Protein AF-A0AAD7EVW9-F1 (afdb_monomer_lite)

Structure (mmCIF, N/CA/C/O backbone):
data_AF-A0AAD7EVW9-F1
#
_entry.id   AF-A0AAD7EVW9-F1
#
loop_
_atom_site.group_PDB
_atom_site.id
_atom_site.type_symbol
_atom_site.label_atom_id
_atom_site.label_alt_id
_atom_site.label_comp_id
_atom_site.label_asym_id
_atom_site.label_entity_id
_atom_site.label_seq_id
_atom_site.pdbx_PDB_ins_code
_atom_site.Cartn_x
_atom_site.Cartn_y
_atom_site.Cartn_z
_atom_site.occupancy
_atom_site.B_iso_or_equiv
_atom_site.auth_seq_id
_atom_site.auth_comp_id
_atom_site.auth_asym_id
_atom_site.auth_atom_id
_atom_site.pdbx_PDB_model_num
ATOM 1 N N . LYS A 1 1 ? -5.733 34.700 -10.056 1.00 61.62 1 LYS A N 1
ATOM 2 C CA . LYS A 1 1 ? -4.565 35.338 -10.719 1.00 61.62 1 LYS A CA 1
ATOM 3 C C . LYS A 1 1 ? -3.308 34.478 -10.597 1.00 61.62 1 LYS A C 1
ATOM 5 O O . LYS A 1 1 ? -2.813 34.072 -11.632 1.00 61.62 1 LYS A O 1
ATOM 10 N N . LEU A 1 2 ? -2.861 34.113 -9.387 1.00 79.06 2 LEU A N 1
ATOM 11 C CA . LEU A 1 2 ? -1.695 33.230 -9.205 1.00 79.06 2 LEU A CA 1
ATOM 12 C C . LEU A 1 2 ? -1.869 31.853 -9.877 1.00 79.06 2 LEU A C 1
ATOM 14 O O . LEU A 1 2 ? -1.007 31.457 -10.644 1.00 79.06 2 LEU A O 1
ATOM 18 N N . HIS A 1 3 ? -3.022 31.198 -9.687 1.00 76.94 3 HIS A N 1
ATOM 19 C CA . HIS A 1 3 ? -3.319 29.894 -10.304 1.00 76.94 3 HIS A CA 1
ATOM 20 C C . HIS A 1 3 ? -3.269 29.916 -11.844 1.00 76.94 3 HIS A C 1
ATOM 22 O O . HIS A 1 3 ? -2.719 29.018 -12.466 1.00 76.94 3 HIS A O 1
ATOM 28 N N . ALA A 1 4 ? -3.811 30.966 -12.469 1.00 79.12 4 ALA A N 1
ATOM 29 C CA . ALA A 1 4 ? -3.776 31.117 -13.925 1.00 79.12 4 ALA A CA 1
ATOM 30 C C . ALA A 1 4 ? -2.343 31.349 -14.435 1.00 79.12 4 ALA A C 1
ATOM 32 O O . ALA A 1 4 ? -1.951 30.804 -15.459 1.00 79.12 4 ALA A O 1
ATOM 33 N N . HIS A 1 5 ? -1.538 32.116 -13.693 1.00 78.81 5 HIS A N 1
ATOM 34 C CA . HIS A 1 5 ? -0.129 32.325 -14.016 1.00 78.81 5 HIS A CA 1
ATOM 35 C C . HIS A 1 5 ? 0.687 31.029 -13.890 1.00 78.81 5 HIS A C 1
ATOM 37 O O . HIS A 1 5 ? 1.478 30.714 -14.777 1.00 78.81 5 HIS A O 1
ATOM 43 N N . THR A 1 6 ? 0.476 30.252 -12.821 1.00 79.94 6 THR A N 1
ATOM 44 C CA . THR A 1 6 ? 1.144 28.955 -12.635 1.00 79.94 6 THR A CA 1
ATOM 45 C C . THR A 1 6 ? 0.733 27.952 -13.705 1.00 79.94 6 THR A C 1
ATOM 47 O O . THR A 1 6 ? 1.593 27.267 -14.246 1.00 79.94 6 THR A O 1
ATOM 50 N N . GLU A 1 7 ? -0.548 27.900 -14.071 1.00 81.31 7 GLU A N 1
ATOM 51 C CA . GLU A 1 7 ? -1.043 26.991 -15.108 1.00 81.31 7 GLU A CA 1
ATOM 52 C C . GLU A 1 7 ? -0.449 27.320 -16.486 1.00 81.31 7 GLU A C 1
ATOM 54 O O . GLU A 1 7 ? 0.048 26.429 -17.173 1.00 81.31 7 GLU A O 1
ATOM 59 N N . SER A 1 8 ? -0.410 28.600 -16.867 1.00 80.62 8 SER A N 1
ATOM 60 C CA . SER A 1 8 ? 0.226 29.027 -18.118 1.00 80.62 8 SER A CA 1
ATOM 61 C C . SER A 1 8 ? 1.730 28.745 -18.135 1.00 80.62 8 SER A C 1
ATOM 63 O O . SER A 1 8 ? 2.264 28.318 -19.156 1.00 80.62 8 SER A O 1
ATOM 65 N N . ALA A 1 9 ? 2.426 28.944 -17.011 1.00 80.94 9 ALA A N 1
ATOM 66 C CA . ALA A 1 9 ? 3.850 28.635 -16.904 1.00 80.94 9 ALA A CA 1
ATOM 67 C C . ALA A 1 9 ? 4.130 27.128 -17.050 1.00 80.94 9 ALA A C 1
ATOM 69 O O . ALA A 1 9 ? 5.077 26.749 -17.742 1.00 80.94 9 ALA A O 1
ATOM 70 N N . VAL A 1 10 ? 3.292 26.274 -16.452 1.00 83.25 10 VAL A N 1
ATOM 71 C CA . VAL A 1 10 ? 3.388 24.812 -16.587 1.00 83.25 10 VAL A CA 1
ATOM 72 C C . VAL A 1 10 ? 3.149 24.387 -18.035 1.00 83.25 10 VAL A C 1
ATOM 74 O O . VAL A 1 10 ? 4.008 23.715 -18.598 1.00 83.25 10 VAL A O 1
ATOM 77 N N . LYS A 1 11 ? 2.069 24.857 -18.677 1.00 84.00 11 LYS A N 1
ATOM 78 C CA . LYS A 1 11 ? 1.761 24.530 -20.084 1.00 84.00 11 LYS A CA 1
ATOM 79 C C . LYS A 1 11 ? 2.893 24.919 -21.038 1.00 84.00 11 LYS A C 1
ATOM 81 O O . LYS A 1 11 ? 3.229 24.158 -21.940 1.00 84.00 11 LYS A O 1
ATOM 86 N N . ARG A 1 12 ? 3.530 26.079 -20.829 1.00 82.19 12 ARG A N 1
ATOM 87 C CA . ARG A 1 12 ? 4.690 26.496 -21.640 1.00 82.19 12 ARG A CA 1
ATOM 88 C C . ARG A 1 12 ? 5.863 25.529 -21.499 1.00 82.19 12 ARG A C 1
ATOM 90 O O . ARG A 1 12 ? 6.426 25.110 -22.506 1.00 82.19 12 ARG A O 1
ATOM 97 N N . ARG A 1 13 ? 6.206 25.144 -20.267 1.00 86.00 13 ARG A N 1
ATOM 98 C CA . ARG A 1 13 ? 7.283 24.173 -20.019 1.00 86.00 13 ARG A CA 1
ATOM 99 C C . ARG A 1 13 ? 6.954 22.803 -20.600 1.00 86.00 13 ARG A C 1
ATOM 101 O O . ARG A 1 13 ? 7.837 22.174 -21.172 1.00 86.00 13 ARG A O 1
ATOM 108 N N . GLU A 1 14 ? 5.696 22.383 -20.508 1.00 86.75 14 GLU A N 1
ATOM 109 C CA . GLU A 1 14 ? 5.211 21.123 -21.070 1.00 86.75 14 GLU A CA 1
ATOM 110 C C . GLU A 1 14 ? 5.468 21.039 -22.581 1.00 86.75 14 GLU A C 1
ATOM 112 O O . GLU A 1 14 ? 6.074 20.086 -23.079 1.00 86.75 14 GLU A O 1
ATOM 117 N N . LEU A 1 15 ? 5.089 22.088 -23.313 1.00 84.56 15 LEU A N 1
ATOM 118 C CA . LEU A 1 15 ? 5.311 22.173 -24.755 1.00 84.56 15 LEU A CA 1
ATOM 119 C C . LEU A 1 15 ? 6.803 22.174 -25.104 1.00 84.56 15 LEU A C 1
ATOM 121 O O . LEU A 1 15 ? 7.217 21.457 -26.016 1.00 84.56 15 LEU A O 1
ATOM 125 N N . THR A 1 16 ? 7.619 22.941 -24.378 1.00 90.12 16 THR A N 1
ATOM 126 C CA . THR A 1 16 ? 9.069 23.007 -24.614 1.00 90.12 16 THR A CA 1
ATOM 127 C C . THR A 1 16 ? 9.743 21.656 -24.381 1.00 90.12 16 THR A C 1
ATOM 129 O O . THR A 1 16 ? 10.484 21.187 -25.241 1.00 90.12 16 THR A O 1
ATOM 132 N N . ILE A 1 17 ? 9.449 20.987 -23.265 1.00 89.12 17 ILE A N 1
ATOM 133 C CA . ILE A 1 17 ? 10.022 19.673 -22.937 1.00 89.12 17 ILE A CA 1
ATOM 134 C C . ILE A 1 17 ? 9.587 18.620 -23.964 1.00 89.12 17 ILE A C 1
ATOM 136 O O . ILE A 1 17 ? 10.413 17.831 -24.420 1.00 89.12 17 ILE A O 1
ATOM 140 N N . THR A 1 18 ? 8.325 18.647 -24.403 1.00 89.75 18 THR A N 1
ATOM 141 C CA . THR A 1 18 ? 7.825 17.737 -25.447 1.00 89.75 18 THR A CA 1
ATOM 142 C C . THR A 1 18 ? 8.571 17.930 -26.772 1.00 89.75 18 THR A C 1
ATOM 144 O O . THR A 1 18 ? 8.935 16.950 -27.426 1.00 89.75 18 THR A O 1
ATOM 147 N N . LYS A 1 19 ? 8.844 19.184 -27.162 1.00 90.56 19 LYS A N 1
ATOM 148 C CA . LYS A 1 19 ? 9.638 19.501 -28.360 1.00 90.56 19 LYS A CA 1
ATOM 149 C C . LYS A 1 19 ? 11.067 18.970 -28.241 1.00 90.56 19 LYS A C 1
ATOM 151 O O . LYS A 1 19 ? 11.524 18.279 -29.147 1.00 90.56 19 LYS A O 1
ATOM 156 N N . ILE A 1 20 ? 11.730 19.217 -27.111 1.00 90.75 20 ILE A N 1
ATOM 157 C CA . ILE A 1 20 ? 13.101 18.747 -26.860 1.00 90.75 20 ILE A CA 1
ATOM 158 C C . ILE A 1 20 ? 13.170 17.214 -26.904 1.00 90.75 20 ILE A C 1
ATOM 160 O O . ILE A 1 20 ? 14.050 16.656 -27.555 1.00 90.75 20 ILE A O 1
ATOM 164 N N . ALA A 1 21 ? 12.215 16.512 -26.285 1.00 89.94 21 ALA A N 1
ATOM 165 C CA . ALA A 1 21 ? 12.157 15.050 -26.328 1.00 89.94 21 ALA A CA 1
ATOM 166 C C . ALA A 1 21 ? 11.980 14.515 -27.765 1.00 89.94 21 ALA A C 1
ATOM 168 O O . ALA A 1 21 ? 12.604 13.525 -28.155 1.00 89.94 21 ALA A O 1
ATOM 169 N N . ALA A 1 22 ? 11.165 15.185 -28.586 1.00 90.69 22 ALA A N 1
ATOM 170 C CA . ALA A 1 22 ? 10.997 14.829 -29.994 1.00 90.69 22 ALA A CA 1
ATOM 171 C C . ALA A 1 22 ? 12.281 15.058 -30.814 1.00 90.69 22 ALA A C 1
ATOM 173 O O . ALA A 1 22 ? 12.630 14.228 -31.661 1.00 90.69 22 ALA A O 1
ATOM 174 N N . GLU A 1 23 ? 13.001 16.151 -30.557 1.00 93.44 23 GLU A N 1
ATOM 175 C CA . GLU A 1 23 ? 14.294 16.436 -31.185 1.00 93.44 23 GLU A CA 1
ATOM 176 C C . GLU A 1 23 ? 15.359 15.411 -30.796 1.00 93.44 23 GLU A C 1
ATOM 178 O O . GLU A 1 23 ? 16.031 14.868 -31.676 1.00 93.44 23 GLU A O 1
ATOM 183 N N . TYR A 1 24 ? 15.450 15.071 -29.511 1.00 90.81 24 TYR A N 1
ATOM 184 C CA . TYR A 1 24 ? 16.321 14.008 -29.018 1.00 90.81 24 TYR A CA 1
ATOM 185 C C . TYR A 1 24 ? 16.059 12.682 -29.749 1.00 90.81 24 TYR A C 1
ATOM 187 O O . TYR A 1 24 ? 16.965 12.104 -30.349 1.00 90.81 24 TYR A O 1
ATOM 195 N N . ASN A 1 25 ? 14.798 12.244 -29.821 1.00 91.19 25 ASN A N 1
ATOM 196 C CA . ASN A 1 25 ? 14.423 11.008 -30.517 1.00 91.19 25 ASN A CA 1
ATOM 197 C C . ASN A 1 25 ? 14.788 11.026 -32.008 1.00 91.19 25 ASN A C 1
ATOM 199 O O . ASN A 1 25 ? 15.189 10.006 -32.581 1.00 91.19 25 ASN A O 1
ATOM 203 N N . LYS A 1 26 ? 14.672 12.191 -32.654 1.00 94.06 26 LYS A N 1
ATOM 204 C CA . LYS A 1 26 ? 15.097 12.384 -34.043 1.00 94.06 26 LYS A CA 1
ATOM 205 C C . LYS A 1 26 ? 16.613 12.221 -34.186 1.00 94.06 26 LYS A C 1
ATOM 207 O O . LYS A 1 26 ? 17.045 11.569 -35.141 1.00 94.06 26 LYS A O 1
ATOM 212 N N . LEU A 1 27 ? 17.404 12.764 -33.258 1.00 92.31 27 LEU A N 1
ATOM 213 C CA . LEU A 1 27 ? 18.862 12.608 -33.229 1.00 92.31 27 LEU A CA 1
ATOM 214 C C . LEU A 1 27 ? 19.271 11.147 -32.998 1.00 92.31 27 LEU A C 1
ATOM 216 O O . LEU A 1 27 ? 20.102 10.640 -33.752 1.00 92.31 27 LEU A O 1
ATOM 220 N N . CYS A 1 28 ? 18.623 10.427 -32.074 1.00 89.69 28 CYS A N 1
ATOM 221 C CA . CYS A 1 28 ? 18.834 8.983 -31.894 1.00 89.69 28 CYS A CA 1
ATOM 222 C C . CYS A 1 28 ? 18.629 8.215 -33.210 1.00 89.69 28 CYS A C 1
ATOM 224 O O . CYS A 1 28 ? 19.456 7.390 -33.606 1.00 89.69 28 CYS A O 1
ATOM 226 N N . GLY A 1 29 ? 17.565 8.537 -33.954 1.00 91.25 29 GLY A N 1
ATOM 227 C CA . GLY A 1 29 ? 17.299 7.939 -35.264 1.00 91.25 29 GLY A CA 1
ATOM 228 C C . GLY A 1 29 ? 18.338 8.290 -36.338 1.00 91.25 29 GLY A C 1
ATOM 229 O O . GLY A 1 29 ? 18.616 7.470 -37.217 1.00 91.25 29 GLY A O 1
ATOM 230 N N . GLN A 1 30 ? 18.927 9.488 -36.296 1.00 92.50 30 GLN A N 1
ATOM 231 C CA . GLN A 1 30 ? 20.019 9.878 -37.196 1.00 92.50 30 GLN A CA 1
ATOM 232 C C . GLN A 1 30 ? 21.316 9.140 -36.858 1.00 92.50 30 GLN A C 1
ATOM 234 O O . GLN A 1 30 ? 21.965 8.611 -37.761 1.00 92.50 30 GLN A O 1
ATOM 239 N N . LEU A 1 31 ? 21.656 9.038 -35.573 1.00 88.19 31 LEU A N 1
ATOM 240 C CA . LEU A 1 31 ? 22.837 8.318 -35.109 1.00 88.19 31 LEU A CA 1
ATOM 241 C C . LEU A 1 31 ? 22.761 6.826 -35.462 1.00 88.19 31 LEU A C 1
ATOM 243 O O . LEU A 1 31 ? 23.722 6.271 -35.991 1.00 88.19 31 LEU A O 1
ATOM 247 N N . ALA A 1 32 ? 21.589 6.203 -35.301 1.00 89.06 32 ALA A N 1
ATOM 248 C CA . ALA A 1 32 ? 21.354 4.820 -35.721 1.00 89.06 32 ALA A CA 1
ATOM 249 C C . ALA A 1 32 ? 21.626 4.598 -37.219 1.00 89.06 32 ALA A C 1
ATOM 251 O O . ALA A 1 32 ? 22.193 3.576 -37.611 1.00 89.06 32 ALA A O 1
ATOM 252 N N . LYS A 1 33 ? 21.260 5.568 -38.071 1.00 92.50 33 LYS A N 1
ATOM 253 C CA . LYS A 1 33 ? 21.568 5.523 -39.509 1.00 92.50 33 LYS A CA 1
ATOM 254 C C . LYS A 1 33 ? 23.066 5.660 -39.770 1.00 92.50 33 LYS A C 1
ATOM 256 O O . LYS A 1 33 ? 23.598 4.898 -40.565 1.00 92.50 33 LYS A O 1
ATOM 261 N N . LEU A 1 34 ? 23.752 6.582 -39.093 1.00 90.00 34 LEU A N 1
ATOM 262 C CA . LEU A 1 34 ? 25.197 6.783 -39.260 1.00 90.00 34 LEU A CA 1
ATOM 263 C C . LEU A 1 34 ? 26.016 5.559 -38.832 1.00 90.00 34 LEU A C 1
ATOM 265 O O . LEU A 1 34 ? 26.976 5.206 -39.519 1.00 90.00 34 LEU A O 1
ATOM 269 N N . ILE A 1 35 ? 25.613 4.889 -37.748 1.00 86.69 35 ILE A N 1
ATOM 270 C CA . ILE A 1 35 ? 26.219 3.627 -37.303 1.00 86.69 35 ILE A CA 1
ATOM 271 C C . ILE A 1 35 ? 25.984 2.532 -38.347 1.00 86.69 35 ILE A C 1
ATOM 273 O O . ILE A 1 35 ? 26.931 1.866 -38.762 1.00 86.69 35 ILE A O 1
ATOM 277 N N . LYS A 1 36 ? 24.747 2.388 -38.842 1.00 88.56 36 LYS A N 1
ATOM 278 C CA . LYS A 1 36 ? 24.411 1.411 -39.890 1.00 88.56 36 LYS A CA 1
ATOM 279 C C . LYS A 1 36 ? 25.184 1.645 -41.194 1.00 88.56 36 LYS A C 1
ATOM 281 O O . LYS A 1 36 ? 25.575 0.683 -41.849 1.00 88.56 36 LYS A O 1
ATOM 286 N N . ASP A 1 37 ? 25.411 2.904 -41.553 1.00 91.31 37 ASP A N 1
ATOM 287 C CA . ASP A 1 37 ? 26.161 3.310 -42.745 1.00 91.31 37 ASP A CA 1
ATOM 288 C C . ASP A 1 37 ? 27.691 3.196 -42.568 1.00 91.31 37 ASP A C 1
ATOM 290 O O . ASP A 1 37 ? 28.433 3.494 -43.506 1.00 91.31 37 ASP A O 1
ATOM 294 N N . GLY A 1 38 ? 28.182 2.808 -41.382 1.00 84.81 38 GLY A N 1
ATOM 295 C CA . GLY A 1 38 ? 29.614 2.696 -41.079 1.00 84.81 38 GLY A CA 1
ATOM 296 C C . GLY A 1 38 ? 30.351 4.038 -41.023 1.00 84.81 38 GLY A C 1
ATOM 297 O O . GLY A 1 38 ? 31.565 4.083 -41.199 1.00 84.81 38 GLY A O 1
ATOM 298 N N . LYS A 1 39 ? 29.618 5.141 -40.824 1.00 87.19 39 LYS A N 1
ATOM 299 C CA . LYS A 1 39 ? 30.161 6.510 -40.755 1.00 87.19 39 LYS A CA 1
ATOM 300 C C . LYS A 1 39 ? 30.408 6.986 -39.323 1.00 87.19 39 LYS A C 1
ATOM 302 O O . LYS A 1 39 ? 30.997 8.048 -39.141 1.00 87.19 39 LYS A O 1
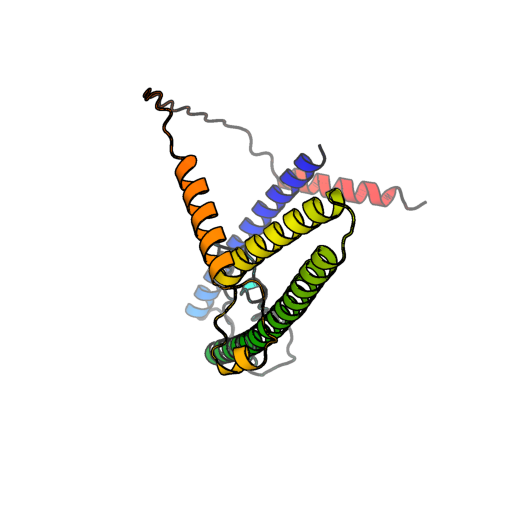ATOM 307 N N . ALA A 1 40 ? 29.928 6.242 -38.328 1.00 83.06 40 ALA A N 1
ATOM 308 C CA . ALA A 1 40 ? 30.170 6.526 -36.920 1.00 83.06 40 ALA A CA 1
ATOM 309 C C . ALA A 1 40 ? 31.525 5.946 -36.459 1.00 83.06 40 ALA A C 1
ATOM 311 O O . ALA A 1 40 ? 31.967 4.934 -37.013 1.00 83.06 40 ALA A O 1
ATOM 312 N N . PRO A 1 41 ? 32.181 6.556 -35.455 1.00 81.50 41 PRO A N 1
ATOM 313 C CA . PRO A 1 41 ? 33.348 5.977 -34.796 1.00 81.50 41 PRO A CA 1
ATOM 314 C C . PRO A 1 41 ? 33.116 4.538 -34.306 1.00 81.50 41 PRO A C 1
ATOM 316 O O . PRO A 1 41 ? 31.993 4.124 -34.008 1.00 81.50 41 PRO A O 1
ATOM 319 N N . ALA A 1 42 ? 34.197 3.761 -34.208 1.00 71.81 42 ALA A N 1
ATOM 320 C CA . ALA A 1 42 ? 34.129 2.413 -33.652 1.00 71.81 42 ALA A CA 1
ATOM 321 C C . ALA A 1 42 ? 33.660 2.471 -32.188 1.00 71.81 42 ALA A C 1
ATOM 323 O O . ALA A 1 42 ? 34.155 3.285 -31.415 1.00 71.81 42 ALA A O 1
ATOM 324 N N . GLY A 1 43 ? 32.697 1.620 -31.823 1.00 71.75 43 GLY A N 1
ATOM 325 C CA . GLY A 1 43 ? 32.117 1.590 -30.474 1.00 71.75 43 GLY A CA 1
ATOM 326 C C . GLY A 1 43 ? 30.957 2.566 -30.237 1.00 71.75 43 GLY A C 1
ATOM 327 O O . GLY A 1 43 ? 30.373 2.547 -29.157 1.00 71.75 43 GLY A O 1
ATOM 328 N N . SER A 1 44 ? 30.564 3.382 -31.226 1.00 77.62 44 SER A N 1
ATOM 329 C CA . SER A 1 44 ? 29.383 4.243 -31.087 1.00 77.62 44 SER A CA 1
ATOM 330 C C . SER A 1 44 ? 28.112 3.423 -30.851 1.00 77.62 44 SER A C 1
ATOM 332 O O . SER A 1 44 ? 27.748 2.568 -31.660 1.00 77.62 44 SER A O 1
ATOM 334 N N . THR A 1 45 ? 27.414 3.731 -29.759 1.00 78.94 45 THR A N 1
ATOM 335 C CA . THR A 1 45 ? 26.140 3.114 -29.370 1.00 78.94 45 THR A CA 1
ATOM 336 C C . THR A 1 45 ? 25.025 4.149 -29.483 1.00 78.94 45 THR A C 1
ATOM 338 O O . THR A 1 45 ? 25.236 5.323 -29.193 1.00 78.94 45 THR A O 1
ATOM 341 N N . VAL A 1 46 ? 23.842 3.739 -29.948 1.00 83.19 46 VAL A N 1
ATOM 342 C CA . VAL A 1 46 ? 22.682 4.639 -30.047 1.00 83.19 46 VAL A CA 1
ATOM 343 C C . VAL A 1 46 ? 22.062 4.811 -28.654 1.00 83.19 46 VAL A C 1
ATOM 345 O O . VAL A 1 46 ? 21.698 3.794 -28.060 1.00 83.19 46 VAL A O 1
ATOM 348 N N . PRO A 1 47 ? 21.883 6.047 -28.152 1.00 82.50 47 PRO A N 1
ATOM 349 C CA . PRO A 1 47 ? 21.136 6.301 -26.925 1.00 82.50 47 PRO A CA 1
ATOM 350 C C . PRO A 1 47 ? 19.678 5.845 -27.038 1.00 82.50 47 PRO A C 1
ATOM 352 O O . PRO A 1 47 ? 19.079 5.880 -28.120 1.00 82.50 47 PRO A O 1
ATOM 355 N N . LEU A 1 48 ? 19.087 5.431 -25.920 1.00 83.25 48 LEU A N 1
ATOM 356 C CA . LEU A 1 48 ? 17.720 4.919 -25.900 1.00 83.25 48 LEU A CA 1
ATOM 357 C C . LEU A 1 48 ? 16.700 6.056 -26.112 1.00 83.25 48 LEU A C 1
ATOM 359 O O . LEU A 1 48 ? 16.746 7.052 -25.397 1.00 83.25 48 LEU A O 1
ATOM 363 N N . PRO A 1 49 ? 15.758 5.930 -27.065 1.00 86.88 49 PRO A N 1
ATOM 364 C CA . PRO A 1 49 ? 14.766 6.968 -27.317 1.00 86.88 49 PRO A CA 1
ATOM 365 C C . PRO A 1 49 ? 13.775 7.103 -26.152 1.00 86.88 49 PRO A C 1
ATOM 367 O O . PRO A 1 49 ? 13.341 6.115 -25.560 1.00 86.88 49 PRO A O 1
ATOM 370 N N . ILE A 1 50 ? 13.357 8.338 -25.886 1.00 86.81 50 ILE A N 1
ATOM 371 C CA . ILE A 1 50 ? 12.369 8.686 -24.865 1.00 86.81 50 ILE A CA 1
ATOM 372 C C . ILE A 1 50 ? 10.969 8.323 -25.381 1.00 86.81 50 ILE A C 1
ATOM 374 O O . ILE A 1 50 ? 10.568 8.809 -26.447 1.00 86.81 50 ILE A O 1
ATOM 378 N N . PRO A 1 51 ? 10.182 7.501 -24.667 1.00 83.38 51 PRO A N 1
ATOM 379 C CA . PRO A 1 51 ? 8.829 7.177 -25.094 1.00 83.38 51 PRO A CA 1
ATOM 380 C C . PRO A 1 51 ? 7.957 8.449 -25.114 1.00 83.38 51 PRO A C 1
ATOM 382 O O . PRO A 1 51 ? 7.863 9.156 -24.113 1.00 83.38 51 PRO A O 1
ATOM 385 N N . PRO A 1 52 ? 7.282 8.766 -26.238 1.00 76.50 52 PRO A N 1
ATOM 386 C CA . PRO A 1 52 ? 6.451 9.970 -26.334 1.00 76.50 52 PRO A CA 1
ATOM 387 C C . PRO A 1 52 ? 5.181 9.868 -25.478 1.00 76.50 52 PRO A C 1
ATOM 389 O O . PRO A 1 52 ? 4.590 10.876 -25.103 1.00 76.50 52 PRO A O 1
ATOM 392 N N . LYS A 1 53 ? 4.746 8.638 -25.177 1.00 77.31 53 LYS A N 1
ATOM 393 C CA . LYS A 1 53 ? 3.667 8.361 -24.230 1.00 77.31 53 LYS A CA 1
ATOM 394 C C . LYS A 1 53 ? 4.280 8.229 -22.841 1.00 77.31 53 LYS A C 1
ATOM 396 O O . LYS A 1 53 ? 5.214 7.454 -22.682 1.00 77.31 53 LYS A O 1
ATOM 401 N N . GLY A 1 54 ? 3.730 8.942 -21.862 1.00 73.94 54 GLY A N 1
ATOM 402 C CA . GLY A 1 54 ? 4.181 8.837 -20.473 1.00 73.94 54 GLY A CA 1
ATOM 403 C C . GLY A 1 54 ? 5.336 9.765 -20.091 1.00 73.94 54 GLY A C 1
ATOM 404 O O . GLY A 1 54 ? 5.811 9.668 -18.973 1.00 73.94 54 GLY A O 1
ATOM 405 N N . LEU A 1 55 ? 5.724 10.731 -20.938 1.00 81.75 55 LEU A N 1
ATOM 406 C CA . LEU A 1 55 ? 6.734 11.751 -20.590 1.00 81.75 55 LEU A CA 1
ATOM 407 C C . LEU A 1 55 ? 6.413 12.509 -19.285 1.00 81.75 55 LEU A C 1
ATOM 409 O O . LEU A 1 55 ? 7.306 13.016 -18.617 1.00 81.75 55 LEU A O 1
ATOM 413 N N . TRP A 1 56 ? 5.130 12.570 -18.926 1.00 83.25 56 TRP A N 1
ATOM 414 C CA . TRP A 1 56 ? 4.616 13.198 -17.705 1.00 83.25 56 TRP A CA 1
ATOM 415 C C . TRP A 1 56 ? 4.218 12.197 -16.615 1.00 83.25 56 TRP A C 1
ATOM 417 O O . TRP A 1 56 ? 3.789 12.597 -15.538 1.00 83.25 56 TRP A O 1
ATOM 427 N N . GLN A 1 57 ? 4.335 10.902 -16.897 1.00 82.12 57 GLN A N 1
ATOM 428 C CA . GLN A 1 57 ? 4.046 9.794 -15.986 1.00 82.12 57 GLN A CA 1
ATOM 429 C C . GLN A 1 57 ? 5.360 9.097 -15.633 1.00 82.12 57 GLN A C 1
ATOM 431 O O . GLN A 1 57 ? 5.481 7.889 -15.788 1.00 82.12 57 GLN A O 1
ATOM 436 N N . LEU A 1 58 ? 6.348 9.900 -15.230 1.00 77.31 58 LEU A N 1
ATOM 437 C CA . LEU A 1 58 ? 7.705 9.425 -15.018 1.00 77.31 58 LEU A CA 1
ATOM 438 C C . LEU A 1 58 ? 7.802 8.544 -13.774 1.00 77.31 58 LEU A C 1
ATOM 440 O O . LEU A 1 58 ? 7.480 8.988 -12.667 1.00 77.31 58 LEU A O 1
ATOM 444 N N . GLU A 1 59 ? 8.299 7.329 -13.958 1.00 77.31 59 GLU A N 1
ATOM 445 C CA . GLU A 1 59 ? 8.714 6.427 -12.890 1.00 77.31 59 GLU A CA 1
ATOM 446 C C . GLU A 1 59 ? 10.234 6.511 -12.676 1.00 77.31 59 GLU A C 1
ATOM 448 O O . GLU A 1 59 ? 11.001 6.915 -13.549 1.00 77.31 59 GLU A O 1
ATOM 453 N N . VAL A 1 60 ? 10.699 6.159 -11.472 1.00 73.88 60 VAL A N 1
ATOM 454 C CA . VAL A 1 60 ? 12.121 6.283 -11.081 1.00 73.88 60 VAL A CA 1
ATOM 455 C C . VAL A 1 60 ? 13.038 5.396 -11.936 1.00 73.88 60 VAL A C 1
ATOM 457 O O . VAL A 1 60 ? 14.237 5.645 -12.018 1.00 73.88 60 VAL A O 1
ATOM 460 N N . ASP A 1 61 ? 12.494 4.361 -12.572 1.00 69.56 61 ASP A N 1
ATOM 461 C CA . ASP A 1 61 ? 13.214 3.431 -13.438 1.00 69.56 61 ASP A CA 1
ATOM 462 C C . ASP A 1 61 ? 13.013 3.690 -14.938 1.00 69.56 61 ASP A C 1
ATOM 464 O O . ASP A 1 61 ? 13.382 2.838 -15.756 1.00 69.56 61 ASP A O 1
ATOM 468 N N . ASP A 1 62 ? 12.460 4.852 -15.299 1.00 80.94 62 ASP A N 1
ATOM 469 C CA . ASP A 1 62 ? 12.305 5.243 -16.690 1.00 80.94 62 ASP A CA 1
ATOM 470 C C . ASP A 1 62 ? 13.639 5.489 -17.386 1.00 80.94 62 ASP A C 1
ATOM 472 O O . ASP A 1 62 ? 14.610 6.017 -16.841 1.00 80.94 62 ASP A O 1
ATOM 476 N N . VAL A 1 63 ? 13.632 5.159 -18.673 1.00 74.38 63 VAL A N 1
ATOM 477 C CA . VAL A 1 63 ? 14.787 5.205 -19.574 1.00 74.38 63 VAL A CA 1
ATOM 478 C C . VAL A 1 63 ? 15.428 6.593 -19.642 1.00 74.38 63 VAL A C 1
ATOM 480 O O . VAL A 1 63 ? 16.624 6.701 -19.888 1.00 74.38 63 VAL A O 1
ATOM 483 N N . ILE A 1 64 ? 14.660 7.655 -19.388 1.00 77.69 64 ILE A N 1
ATOM 484 C CA . ILE A 1 64 ? 15.159 9.034 -19.438 1.00 77.69 64 ILE A CA 1
ATOM 485 C C . ILE A 1 64 ? 16.217 9.335 -18.370 1.00 77.69 64 ILE A C 1
ATOM 487 O O . ILE A 1 64 ? 16.969 10.293 -18.512 1.00 77.69 64 ILE A O 1
ATOM 491 N N . PHE A 1 65 ? 16.250 8.538 -17.297 1.00 78.69 65 PHE A N 1
ATOM 492 C CA . PHE A 1 65 ? 17.221 8.661 -16.213 1.00 78.69 65 PHE A CA 1
ATOM 493 C C . PHE A 1 65 ? 18.485 7.827 -16.465 1.00 78.69 65 PHE A C 1
ATOM 495 O O . PHE A 1 65 ? 19.413 7.871 -15.659 1.00 78.69 65 PHE A O 1
ATOM 502 N N . LEU A 1 66 ? 18.534 7.056 -17.558 1.00 74.00 66 LEU A N 1
ATOM 503 C CA . LEU A 1 66 ? 19.695 6.253 -17.920 1.00 74.00 66 LEU A CA 1
ATOM 504 C C . LEU A 1 66 ? 20.697 7.096 -18.711 1.00 74.00 66 LEU A C 1
ATOM 506 O O . LEU A 1 66 ? 20.439 7.481 -19.850 1.00 74.00 66 LEU A O 1
ATOM 510 N N . ASP A 1 67 ? 21.874 7.310 -18.131 1.00 67.31 67 ASP A N 1
ATOM 511 C CA . ASP A 1 67 ? 22.965 8.045 -18.770 1.00 67.31 67 ASP A CA 1
ATOM 512 C C . ASP A 1 67 ? 23.839 7.128 -19.649 1.00 67.31 67 ASP A C 1
ATOM 514 O O . ASP A 1 67 ? 25.015 6.876 -19.388 1.00 67.31 67 ASP A O 1
ATOM 518 N N . VAL A 1 68 ? 23.228 6.495 -20.657 1.00 65.38 68 VAL A N 1
ATOM 519 C CA . VAL A 1 68 ? 23.937 5.536 -21.523 1.00 65.38 68 VAL A CA 1
ATOM 520 C C . VAL A 1 68 ? 24.669 6.280 -22.637 1.00 65.38 68 VAL A C 1
ATOM 522 O O . VAL A 1 68 ? 24.062 6.678 -23.631 1.00 65.38 68 VAL A O 1
ATOM 525 N N . GLY A 1 69 ? 25.993 6.381 -22.507 1.00 59.00 69 GLY A N 1
ATOM 526 C CA . GLY A 1 69 ? 26.879 6.828 -23.584 1.00 59.00 69 GLY A CA 1
ATOM 527 C C . GLY A 1 69 ? 27.135 8.336 -23.655 1.00 59.00 69 GLY A C 1
ATOM 528 O O . GLY A 1 69 ? 27.558 8.796 -24.714 1.00 59.00 69 GLY A O 1
ATOM 529 N N . LEU A 1 70 ? 26.890 9.085 -22.570 1.00 59.62 70 LEU A N 1
ATOM 530 C CA . LEU A 1 70 ? 27.302 10.493 -22.428 1.00 59.62 70 LEU A CA 1
ATOM 531 C C . LEU A 1 70 ? 28.543 10.682 -21.531 1.00 59.62 70 LEU A C 1
ATOM 533 O O . LEU A 1 70 ? 28.938 11.817 -21.277 1.00 59.62 70 LEU A O 1
ATOM 537 N N . ASP A 1 71 ? 29.177 9.600 -21.064 1.00 59.09 71 ASP A N 1
ATOM 538 C CA . ASP A 1 71 ? 30.462 9.693 -20.361 1.00 59.09 71 ASP A CA 1
ATOM 539 C C . ASP A 1 71 ? 31.569 10.105 -21.352 1.00 59.09 71 ASP A C 1
ATOM 541 O O . ASP A 1 71 ? 32.084 9.293 -22.121 1.00 59.09 71 ASP A O 1
ATOM 545 N N . ASP A 1 72 ? 31.936 11.388 -21.321 1.00 53.47 72 ASP A N 1
ATOM 546 C CA . ASP A 1 72 ? 32.935 12.034 -22.188 1.00 53.47 72 ASP A CA 1
ATOM 547 C C . ASP A 1 72 ? 34.402 11.727 -21.810 1.00 53.47 72 ASP A C 1
ATOM 549 O O . ASP A 1 72 ? 35.309 12.483 -22.170 1.00 53.47 72 ASP A O 1
ATOM 553 N N . VAL A 1 73 ? 34.690 10.661 -21.057 1.00 48.78 73 VAL A N 1
ATOM 554 C CA . VAL A 1 73 ? 36.012 10.511 -20.426 1.00 48.78 73 VAL A CA 1
ATOM 555 C C . VAL A 1 73 ? 36.666 9.168 -20.730 1.00 48.78 73 VAL A C 1
ATOM 557 O O . VAL A 1 73 ? 36.152 8.109 -20.379 1.00 48.78 73 VAL A O 1
ATOM 560 N N . ASP A 1 74 ? 37.863 9.272 -21.311 1.00 52.28 74 ASP A N 1
ATOM 561 C CA . ASP A 1 74 ? 38.960 8.302 -21.487 1.00 52.28 74 ASP A CA 1
ATOM 562 C C . ASP A 1 74 ? 39.323 7.436 -20.244 1.00 52.28 74 ASP A C 1
ATOM 564 O O . ASP A 1 74 ? 40.360 6.776 -20.234 1.00 52.28 74 ASP A O 1
ATOM 568 N N . ASP A 1 75 ? 38.511 7.393 -19.183 1.00 52.44 75 ASP A N 1
ATOM 569 C CA . ASP A 1 75 ? 38.854 6.759 -17.901 1.00 52.44 75 ASP A CA 1
ATOM 570 C C . ASP A 1 75 ? 38.321 5.326 -17.722 1.00 52.44 75 ASP A C 1
ATOM 572 O O . ASP A 1 75 ? 38.612 4.689 -16.710 1.00 52.44 75 ASP A O 1
ATOM 576 N N . ASN A 1 76 ? 37.606 4.760 -18.699 1.00 54.56 76 ASN A N 1
ATOM 577 C CA . ASN A 1 76 ? 37.324 3.322 -18.729 1.00 54.56 76 ASN A CA 1
ATOM 578 C C . ASN A 1 76 ? 37.374 2.782 -20.164 1.00 54.56 76 ASN A C 1
ATOM 580 O O . ASN A 1 76 ? 36.357 2.699 -20.844 1.00 54.56 76 ASN A O 1
ATOM 584 N N . GLU A 1 77 ? 38.541 2.295 -20.594 1.00 54.97 77 GLU A N 1
ATOM 585 C CA . GLU A 1 77 ? 38.727 1.454 -21.798 1.00 54.97 77 GLU A CA 1
ATOM 586 C C . GLU A 1 77 ? 37.965 0.096 -21.731 1.00 54.97 77 GLU A C 1
ATOM 588 O O . GLU A 1 77 ? 38.295 -0.854 -22.442 1.00 54.97 77 GLU A O 1
ATOM 593 N N . GLY A 1 78 ? 36.973 -0.043 -20.844 1.00 64.44 78 GLY A N 1
ATOM 594 C CA . GLY A 1 78 ? 36.246 -1.277 -20.562 1.00 64.44 78 GLY A CA 1
ATOM 595 C C . GLY A 1 78 ? 34.801 -1.246 -21.051 1.00 64.44 78 GLY A C 1
ATOM 596 O O . GLY A 1 78 ? 34.163 -0.198 -21.106 1.00 64.44 78 GLY A O 1
ATOM 597 N N . GLU A 1 79 ? 34.267 -2.426 -21.378 1.00 65.31 79 GLU A N 1
ATOM 598 C CA . GLU A 1 79 ? 32.836 -2.593 -21.640 1.00 65.31 79 GLU A CA 1
ATOM 599 C C . GLU A 1 79 ? 32.013 -2.081 -20.438 1.00 65.31 79 GLU A C 1
ATOM 601 O O . GLU A 1 79 ? 32.384 -2.349 -19.287 1.00 65.31 79 GLU A O 1
ATOM 606 N N . PRO A 1 80 ? 30.898 -1.361 -20.674 1.00 70.62 80 PRO A N 1
ATOM 607 C CA . PRO A 1 80 ? 30.041 -0.861 -19.604 1.00 70.62 80 PRO A CA 1
ATOM 608 C C . PRO A 1 80 ? 29.585 -2.009 -18.693 1.00 70.62 80 PRO A C 1
ATOM 610 O O . PRO A 1 80 ? 29.387 -3.134 -19.168 1.00 70.62 80 PRO A O 1
ATOM 613 N N . PRO A 1 81 ? 29.389 -1.763 -17.385 1.00 80.25 81 PRO A N 1
ATOM 614 C CA . PRO A 1 81 ? 29.076 -2.831 -16.451 1.00 80.25 81 PRO A CA 1
ATOM 615 C C . PRO A 1 81 ? 27.749 -3.525 -16.822 1.00 80.25 81 PRO A C 1
ATOM 617 O O . PRO A 1 81 ? 26.813 -2.860 -17.271 1.00 80.25 81 PRO A O 1
ATOM 620 N N . PRO A 1 82 ? 27.600 -4.845 -16.585 1.00 82.50 82 PRO A N 1
ATOM 621 C CA . PRO A 1 82 ? 26.435 -5.604 -17.050 1.00 82.50 82 PRO A CA 1
ATOM 622 C C . PRO A 1 82 ? 25.078 -5.092 -16.557 1.00 82.50 82 PRO A C 1
ATOM 624 O O . PRO A 1 82 ? 24.086 -5.233 -17.258 1.00 82.50 82 PRO A O 1
ATOM 627 N N . TRP A 1 83 ? 25.002 -4.474 -15.377 1.00 84.19 83 TRP A N 1
ATOM 628 C CA . TRP A 1 83 ? 23.751 -3.879 -14.892 1.00 84.19 83 TRP A CA 1
ATOM 629 C C . TRP A 1 83 ? 23.304 -2.661 -15.723 1.00 84.19 83 TRP A C 1
ATOM 631 O O . TRP A 1 83 ? 22.128 -2.314 -15.699 1.00 84.19 83 TRP A O 1
ATOM 641 N N . LEU A 1 84 ? 24.207 -2.039 -16.487 1.00 75.38 84 LEU A N 1
ATOM 642 C CA . LEU A 1 84 ? 23.918 -0.902 -17.363 1.00 75.38 84 LEU A CA 1
ATOM 643 C C . LEU A 1 84 ? 23.654 -1.327 -18.817 1.00 75.38 84 LEU A C 1
ATOM 645 O O . LEU A 1 84 ? 22.842 -0.705 -19.494 1.00 75.38 84 LEU A O 1
ATOM 649 N N . CYS A 1 85 ? 24.310 -2.388 -19.297 1.00 73.56 85 CYS A N 1
ATOM 650 C CA . CYS A 1 85 ? 24.288 -2.773 -20.716 1.00 73.56 85 CYS A CA 1
ATOM 651 C C . CYS A 1 85 ? 23.601 -4.115 -21.028 1.00 73.56 85 CYS A C 1
ATOM 653 O O . CYS A 1 85 ? 23.321 -4.396 -22.192 1.00 73.56 85 CYS A O 1
ATOM 655 N N . ASN A 1 86 ? 23.324 -4.958 -20.026 1.00 82.12 86 ASN A N 1
ATOM 656 C CA . ASN A 1 86 ? 22.707 -6.269 -20.220 1.00 82.12 86 ASN A CA 1
ATOM 657 C C . ASN A 1 86 ? 21.261 -6.282 -19.705 1.00 82.12 86 ASN A C 1
ATOM 659 O O . ASN A 1 86 ? 21.006 -6.297 -18.500 1.00 82.12 86 ASN A O 1
ATOM 663 N N . GLU A 1 87 ? 20.312 -6.362 -20.638 1.00 83.50 87 GLU A N 1
ATOM 664 C CA . GLU A 1 87 ? 18.871 -6.398 -20.358 1.00 83.50 87 GLU A CA 1
ATOM 665 C C . GLU A 1 87 ? 18.471 -7.549 -19.419 1.00 83.50 87 GLU A C 1
ATOM 667 O O . GLU A 1 87 ? 17.658 -7.361 -18.520 1.00 83.50 87 GLU A O 1
ATOM 672 N N . GLN A 1 88 ? 19.081 -8.732 -19.549 1.00 88.88 88 GLN A N 1
ATOM 673 C CA . GLN A 1 88 ? 18.781 -9.870 -18.669 1.00 88.88 88 GLN A CA 1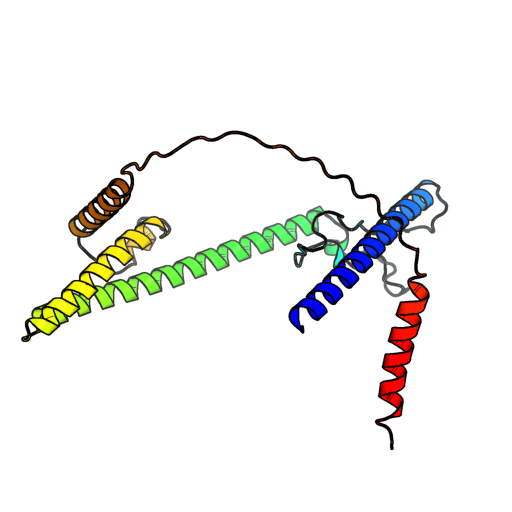
ATOM 674 C C . GLN A 1 88 ? 19.237 -9.606 -17.232 1.00 88.88 88 GLN A C 1
ATOM 676 O O . GLN A 1 88 ? 18.550 -9.984 -16.282 1.00 88.88 88 GLN A O 1
ATOM 681 N N . VAL A 1 89 ? 20.379 -8.931 -17.062 1.00 90.88 89 VAL A N 1
ATOM 682 C CA . VAL A 1 89 ? 20.873 -8.528 -15.738 1.00 90.88 89 VAL A CA 1
ATOM 683 C C . VAL A 1 89 ? 19.953 -7.467 -15.138 1.00 90.88 89 VAL A C 1
ATOM 685 O O . VAL A 1 89 ? 19.589 -7.581 -13.971 1.00 90.88 89 VAL A O 1
ATOM 688 N N . GLN A 1 90 ? 19.510 -6.487 -15.926 1.00 86.50 90 GLN A N 1
ATOM 689 C CA . GLN A 1 90 ? 18.561 -5.461 -15.479 1.00 86.50 90 GLN A CA 1
ATOM 690 C C . GLN A 1 90 ? 17.218 -6.055 -15.054 1.00 86.50 90 GLN A C 1
ATOM 692 O O . GLN A 1 90 ? 16.741 -5.769 -13.956 1.00 86.50 90 GLN A O 1
ATOM 697 N N . VAL A 1 91 ? 16.629 -6.920 -15.885 1.00 90.56 91 VAL A N 1
ATOM 698 C CA . VAL A 1 91 ? 15.377 -7.621 -15.568 1.00 90.56 91 VAL A CA 1
ATOM 699 C C . VAL A 1 91 ? 15.547 -8.482 -14.317 1.00 90.56 91 VAL A C 1
ATOM 701 O O . VAL A 1 91 ? 14.677 -8.470 -13.448 1.00 90.56 91 VAL A O 1
ATOM 704 N N . GLY A 1 92 ? 16.682 -9.173 -14.176 1.00 95.38 92 GLY A N 1
ATOM 705 C CA . GLY A 1 92 ? 17.009 -9.944 -12.978 1.00 95.38 92 GLY A CA 1
ATOM 706 C C . GLY A 1 92 ? 17.064 -9.082 -11.715 1.00 95.38 92 GLY A C 1
ATOM 707 O O . GLY A 1 92 ? 16.420 -9.417 -10.723 1.00 95.38 92 GLY A O 1
ATOM 708 N N . ILE A 1 93 ? 17.767 -7.945 -11.758 1.00 92.44 93 ILE A N 1
ATOM 709 C CA . ILE A 1 93 ? 17.853 -6.997 -10.635 1.00 92.44 93 ILE A CA 1
ATOM 710 C C . ILE A 1 93 ? 16.465 -6.457 -10.279 1.00 92.44 93 ILE A C 1
ATOM 712 O O . ILE A 1 93 ? 16.078 -6.511 -9.112 1.00 92.44 93 ILE A O 1
ATOM 716 N N . LYS A 1 94 ? 15.688 -5.992 -11.268 1.00 89.50 94 LYS A N 1
ATOM 717 C CA . LYS A 1 94 ? 14.316 -5.506 -11.047 1.00 89.50 94 LYS A CA 1
ATOM 718 C C . LYS A 1 94 ? 13.436 -6.592 -10.424 1.00 89.50 94 LYS A C 1
ATOM 720 O O . LYS A 1 94 ? 12.709 -6.309 -9.478 1.00 89.50 94 LYS A O 1
ATOM 725 N N . GLY A 1 95 ? 13.541 -7.832 -10.904 1.00 95.19 95 GLY A N 1
ATOM 726 C CA . GLY A 1 95 ? 12.813 -8.980 -10.367 1.00 95.19 95 GLY A CA 1
ATOM 727 C C . GLY A 1 95 ? 13.165 -9.292 -8.911 1.00 95.19 95 GLY A C 1
ATOM 728 O O . GLY A 1 95 ? 12.259 -9.480 -8.103 1.00 95.19 95 GLY A O 1
ATOM 729 N N . MET A 1 96 ? 14.455 -9.290 -8.554 1.00 96.62 96 MET A N 1
ATOM 730 C CA . MET A 1 96 ? 14.881 -9.474 -7.159 1.00 96.62 96 MET A CA 1
ATOM 731 C C . MET A 1 96 ? 14.362 -8.349 -6.259 1.00 96.62 96 MET A C 1
ATOM 733 O O . MET A 1 96 ? 13.755 -8.626 -5.233 1.00 96.62 96 MET A O 1
ATOM 737 N N . LEU A 1 97 ? 14.518 -7.088 -6.673 1.00 94.69 97 LEU A N 1
ATOM 738 C CA . LEU A 1 97 ? 14.029 -5.938 -5.905 1.00 94.69 97 LEU A CA 1
ATOM 739 C C . LEU A 1 97 ? 12.503 -5.928 -5.769 1.00 94.69 97 LEU A C 1
ATOM 741 O O . LEU A 1 97 ? 11.970 -5.416 -4.787 1.00 94.69 97 LEU A O 1
ATOM 745 N N . GLN A 1 98 ? 11.779 -6.440 -6.764 1.00 94.69 98 GLN A N 1
ATOM 746 C CA . GLN A 1 98 ? 10.330 -6.584 -6.682 1.00 94.69 98 GLN A CA 1
ATOM 747 C C . GLN A 1 98 ? 9.940 -7.663 -5.671 1.00 94.69 98 GLN A C 1
ATOM 749 O O . GLN A 1 98 ? 9.006 -7.450 -4.905 1.00 94.69 98 GLN A O 1
ATOM 754 N N . LEU A 1 99 ? 10.658 -8.788 -5.648 1.00 96.56 99 LEU A N 1
ATOM 755 C CA . LEU A 1 99 ? 10.444 -9.850 -4.668 1.00 96.56 99 LEU A CA 1
ATOM 756 C C . LEU A 1 99 ? 10.710 -9.344 -3.247 1.00 96.56 99 LEU A C 1
ATOM 758 O O . LEU A 1 99 ? 9.846 -9.497 -2.389 1.00 96.56 99 LEU A O 1
ATOM 762 N N . ASP A 1 100 ? 11.833 -8.659 -3.028 1.00 96.56 100 ASP A N 1
ATOM 763 C CA . ASP A 1 100 ? 12.169 -8.069 -1.728 1.00 96.56 100 ASP A CA 1
ATOM 764 C C . ASP A 1 100 ? 11.096 -7.063 -1.272 1.00 96.56 100 ASP A C 1
ATOM 766 O O . ASP A 1 100 ? 10.688 -7.060 -0.110 1.00 96.56 100 ASP A O 1
ATOM 770 N N . ARG A 1 101 ? 10.578 -6.241 -2.198 1.00 95.06 101 ARG A N 1
ATOM 771 C CA . ARG A 1 101 ? 9.470 -5.311 -1.920 1.00 95.06 101 ARG A CA 1
ATOM 772 C C . ARG A 1 101 ? 8.164 -6.027 -1.592 1.00 95.06 101 ARG A C 1
ATOM 774 O O . ARG A 1 101 ? 7.437 -5.568 -0.717 1.00 95.06 101 ARG A O 1
ATOM 781 N N . CYS A 1 102 ? 7.852 -7.129 -2.270 1.00 95.75 102 CYS A N 1
ATOM 782 C CA . CYS A 1 102 ? 6.687 -7.945 -1.935 1.00 95.75 102 CYS A CA 1
ATOM 783 C C . CYS A 1 102 ? 6.810 -8.534 -0.525 1.00 95.75 102 CYS A C 1
ATOM 785 O O . CYS A 1 102 ? 5.850 -8.462 0.237 1.00 95.75 102 CYS A O 1
ATOM 787 N N . ASP A 1 103 ? 7.984 -9.048 -0.155 1.00 94.81 103 ASP A N 1
ATOM 788 C CA . ASP A 1 103 ? 8.231 -9.580 1.188 1.00 94.81 103 ASP A CA 1
ATOM 789 C C . ASP A 1 103 ? 8.119 -8.485 2.263 1.00 94.81 103 ASP A C 1
ATOM 791 O O . ASP A 1 103 ? 7.533 -8.705 3.329 1.00 94.81 103 ASP A O 1
ATOM 795 N N . GLU A 1 104 ? 8.646 -7.288 1.990 1.00 95.81 104 GLU A N 1
ATOM 796 C CA . GLU A 1 104 ? 8.498 -6.126 2.869 1.00 95.81 104 GLU A CA 1
ATOM 797 C C . GLU A 1 104 ? 7.025 -5.729 3.042 1.00 95.81 104 GLU A C 1
ATOM 799 O O . GLU A 1 104 ? 6.561 -5.567 4.177 1.00 95.81 104 GLU A O 1
ATOM 804 N N . GLU A 1 105 ? 6.281 -5.611 1.941 1.00 94.38 105 GLU A N 1
ATOM 805 C CA . GLU A 1 105 ? 4.869 -5.229 1.960 1.00 94.38 105 GLU A CA 1
ATOM 806 C C . GLU A 1 105 ? 4.018 -6.283 2.679 1.00 94.38 105 GLU A C 1
ATOM 808 O O . GLU A 1 105 ? 3.189 -5.939 3.519 1.00 94.38 105 GLU A O 1
ATOM 813 N N . ASP A 1 106 ? 4.286 -7.573 2.475 1.00 90.75 106 ASP A N 1
ATOM 814 C CA . ASP A 1 106 ? 3.624 -8.658 3.203 1.00 90.75 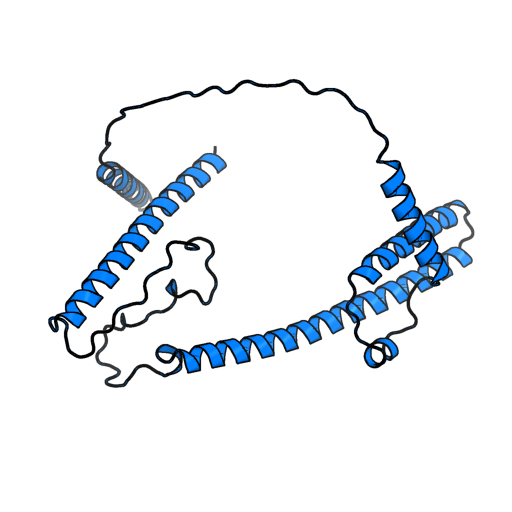106 ASP A CA 1
ATOM 815 C C . ASP A 1 106 ? 3.862 -8.564 4.719 1.00 90.75 106 ASP A C 1
ATOM 817 O O . ASP A 1 106 ? 2.942 -8.761 5.529 1.00 90.75 106 ASP A O 1
ATOM 821 N N . MET A 1 107 ? 5.093 -8.248 5.139 1.00 91.00 107 MET A N 1
ATOM 822 C CA . MET A 1 107 ? 5.405 -8.021 6.552 1.00 91.00 107 MET A CA 1
ATOM 823 C C . MET A 1 107 ? 4.713 -6.771 7.094 1.00 91.00 107 MET A C 1
ATOM 825 O O . MET A 1 107 ? 4.246 -6.776 8.239 1.00 91.00 107 MET A O 1
ATOM 829 N N . ARG A 1 108 ? 4.642 -5.705 6.298 1.00 93.88 108 ARG A N 1
ATOM 830 C CA . ARG A 1 108 ? 3.976 -4.457 6.664 1.00 93.88 108 ARG A CA 1
ATOM 831 C C . ARG A 1 108 ? 2.472 -4.657 6.830 1.00 93.88 108 ARG A C 1
ATOM 833 O O . ARG A 1 108 ? 1.955 -4.366 7.909 1.00 93.88 108 ARG A O 1
ATOM 840 N N . LEU A 1 109 ? 1.802 -5.242 5.839 1.00 91.12 109 LEU A N 1
ATOM 841 C CA . LEU A 1 109 ? 0.378 -5.583 5.873 1.00 91.12 109 LEU A CA 1
ATOM 842 C C . LEU A 1 109 ? 0.040 -6.469 7.071 1.00 91.12 109 LEU A C 1
ATOM 844 O O . LEU A 1 109 ? -0.988 -6.279 7.725 1.00 91.12 109 LEU A O 1
ATOM 848 N N . TRP A 1 110 ? 0.920 -7.417 7.406 1.00 88.69 110 TRP A N 1
ATOM 849 C CA . TRP A 1 110 ? 0.764 -8.235 8.603 1.00 88.69 110 TRP A CA 1
ATOM 850 C C . TRP A 1 110 ? 0.799 -7.403 9.891 1.00 88.69 110 TRP A C 1
ATOM 852 O O . TRP A 1 110 ? -0.073 -7.567 10.745 1.00 88.69 110 TRP A O 1
ATOM 862 N N . ARG A 1 111 ? 1.774 -6.495 10.044 1.00 90.62 111 ARG A N 1
ATOM 863 C CA . ARG A 1 111 ? 1.876 -5.624 11.230 1.00 90.62 111 ARG A CA 1
ATOM 864 C C . ARG A 1 111 ? 0.686 -4.679 11.345 1.00 90.62 111 ARG A C 1
ATOM 866 O O . ARG A 1 111 ? 0.123 -4.560 12.430 1.00 90.62 111 ARG A O 1
ATOM 873 N N . GLU A 1 112 ? 0.301 -4.037 10.246 1.00 92.06 112 GLU A N 1
ATOM 874 C CA . GLU A 1 112 ? -0.839 -3.119 10.205 1.00 92.06 112 GLU A CA 1
ATOM 875 C C . GLU A 1 112 ? -2.141 -3.855 10.533 1.00 92.06 112 GLU A C 1
ATOM 877 O O . GLU A 1 112 ? -2.911 -3.407 11.382 1.00 92.06 112 GLU A O 1
ATOM 882 N N . THR A 1 113 ? -2.341 -5.047 9.963 1.00 87.75 113 THR A N 1
ATOM 883 C CA . THR A 1 113 ? -3.495 -5.881 10.308 1.00 87.75 113 THR A CA 1
ATOM 884 C C . THR A 1 113 ? -3.477 -6.269 11.782 1.00 87.75 113 THR A C 1
ATOM 886 O O . THR A 1 113 ? -4.489 -6.140 12.463 1.00 87.75 113 THR A O 1
ATOM 889 N N . MET A 1 114 ? -2.339 -6.715 12.311 1.00 87.56 114 MET A N 1
ATOM 890 C CA . MET A 1 114 ? -2.235 -7.083 13.721 1.00 87.56 114 MET A CA 1
ATOM 891 C C . MET A 1 114 ? -2.562 -5.897 14.639 1.00 87.56 114 MET A C 1
ATOM 893 O O . MET A 1 114 ? -3.277 -6.073 15.623 1.00 87.56 114 MET A O 1
ATOM 897 N N . ALA A 1 115 ? -2.105 -4.689 14.300 1.00 90.31 115 ALA A N 1
ATOM 898 C CA . ALA A 1 115 ? -2.429 -3.473 15.040 1.00 90.31 115 ALA A CA 1
ATOM 899 C C . ALA A 1 115 ? -3.935 -3.165 15.007 1.00 90.31 115 ALA A C 1
ATOM 901 O O . ALA A 1 115 ? -4.524 -2.917 16.058 1.00 90.31 115 ALA A O 1
ATOM 902 N N . LEU A 1 116 ? -4.572 -3.264 13.833 1.00 89.56 116 LEU A N 1
ATOM 903 C CA . LEU A 1 116 ? -6.028 -3.126 13.696 1.00 89.56 116 LEU A CA 1
ATOM 904 C C . LEU A 1 116 ? -6.778 -4.158 14.550 1.00 89.56 116 LEU A C 1
ATOM 906 O O . LEU A 1 116 ? -7.789 -3.828 15.166 1.00 89.56 116 LEU A O 1
ATOM 910 N N . TRP A 1 117 ? -6.267 -5.391 14.623 1.00 87.00 117 TRP A N 1
ATOM 911 C CA . TRP A 1 117 ? -6.840 -6.479 15.421 1.00 87.00 117 TRP A CA 1
ATOM 912 C C . TRP A 1 117 ? -6.748 -6.285 16.916 1.00 87.00 117 TRP A C 1
ATOM 914 O O . TRP A 1 117 ? -7.749 -6.474 17.610 1.00 87.00 117 TRP A O 1
ATOM 924 N N . VAL A 1 118 ? -5.585 -5.883 17.408 1.00 88.38 118 VAL A N 1
ATOM 925 C CA . VAL A 1 118 ? -5.417 -5.573 18.825 1.00 88.38 118 VAL A CA 1
ATOM 926 C C . VAL A 1 118 ? -6.299 -4.385 19.202 1.00 88.38 118 VAL A C 1
ATOM 928 O O . VAL A 1 118 ? -7.106 -4.507 20.120 1.00 88.38 118 VAL A O 1
ATOM 931 N N . TRP A 1 119 ? -6.234 -3.294 18.431 1.00 92.44 119 TRP A N 1
ATOM 932 C CA . TRP A 1 119 ? -7.020 -2.090 18.693 1.00 92.44 119 TRP A CA 1
ATOM 933 C C . TRP A 1 119 ? -8.524 -2.374 18.721 1.00 92.44 119 TRP A C 1
ATOM 935 O O . TRP A 1 119 ? -9.203 -2.029 19.684 1.00 92.44 119 TRP A O 1
ATOM 945 N N . PHE A 1 120 ? -9.054 -3.051 17.697 1.00 91.81 120 PHE A N 1
ATOM 946 C CA . PHE A 1 120 ? -10.487 -3.326 17.633 1.00 91.81 120 PHE A CA 1
ATOM 947 C C . PHE A 1 120 ? -10.935 -4.256 18.767 1.00 91.81 120 PHE A C 1
ATOM 949 O O . PHE A 1 120 ? -12.003 -4.063 19.349 1.00 91.81 120 PHE A O 1
ATOM 956 N N . GLY A 1 121 ? -10.129 -5.275 19.088 1.00 89.00 121 GLY A N 1
ATOM 957 C CA . GLY A 1 121 ? -10.410 -6.192 20.189 1.00 89.00 121 GLY A CA 1
ATOM 958 C C . GLY A 1 121 ? -10.496 -5.474 21.536 1.00 89.00 121 GLY A C 1
ATOM 959 O O . GLY A 1 121 ? -11.453 -5.696 22.281 1.00 89.00 121 GLY A O 1
ATOM 960 N N . GLU A 1 122 ? -9.537 -4.593 21.822 1.00 90.38 122 GLU A N 1
ATOM 961 C CA . GLU A 1 122 ? -9.509 -3.769 23.034 1.00 90.38 122 GLU A CA 1
ATOM 962 C C . GLU A 1 122 ? -10.700 -2.808 23.090 1.00 90.38 122 GLU A C 1
ATOM 964 O O . GLU A 1 122 ? -11.443 -2.811 24.070 1.00 90.38 122 GLU A O 1
ATOM 969 N N . GLU A 1 123 ? -10.948 -2.054 22.019 1.00 92.69 123 GLU A N 1
ATOM 970 C CA . GLU A 1 123 ? -12.046 -1.084 21.946 1.00 92.69 123 GLU A CA 1
ATOM 971 C C . GLU A 1 123 ? -13.419 -1.764 22.102 1.00 92.69 123 GLU A C 1
ATOM 973 O O . GLU A 1 123 ? -14.317 -1.283 22.802 1.00 92.69 123 GLU A O 1
ATOM 978 N N . TRP A 1 124 ? -13.587 -2.946 21.503 1.00 92.00 124 TRP A N 1
ATOM 979 C CA . TRP A 1 124 ? -14.808 -3.735 21.633 1.00 92.00 124 TRP A CA 1
ATOM 980 C C . TRP A 1 124 ? -15.020 -4.255 23.061 1.00 92.00 124 TRP A C 1
ATOM 982 O O . TRP A 1 124 ? -16.133 -4.177 23.585 1.00 92.00 124 TRP A O 1
ATOM 992 N N . GLN A 1 125 ? -13.972 -4.771 23.707 1.00 90.00 125 GLN A N 1
ATOM 993 C CA . GLN A 1 125 ? -14.034 -5.220 25.103 1.00 90.00 125 GLN A CA 1
ATOM 994 C C . GLN A 1 125 ? -14.370 -4.050 26.035 1.00 90.00 125 GLN A C 1
ATOM 996 O O . GLN A 1 125 ? -15.330 -4.134 26.803 1.00 90.00 125 GLN A O 1
ATOM 1001 N N . LEU A 1 126 ? -13.647 -2.935 25.900 1.00 91.31 126 LEU A N 1
ATOM 1002 C CA . LEU A 1 126 ? -13.853 -1.727 26.695 1.00 91.31 126 LEU A CA 1
ATOM 1003 C C . LEU A 1 126 ? -15.270 -1.179 26.525 1.00 91.31 126 LEU A C 1
ATOM 1005 O O . LEU A 1 126 ? -15.951 -0.941 27.518 1.00 91.31 126 LEU A O 1
ATOM 1009 N N . SER A 1 127 ? -15.762 -1.037 25.291 1.00 91.19 127 SER A N 1
ATOM 1010 C CA . SER A 1 127 ? -17.119 -0.527 25.054 1.00 91.19 127 SER A CA 1
ATOM 1011 C C . SER A 1 127 ? -18.189 -1.373 25.754 1.00 91.19 127 SER A C 1
ATOM 1013 O O . SER A 1 127 ? -19.075 -0.822 26.408 1.00 91.19 127 SER A O 1
ATOM 1015 N N . ARG A 1 128 ? -18.079 -2.708 25.707 1.00 91.25 128 ARG A N 1
ATOM 1016 C CA . ARG A 1 128 ? -18.989 -3.614 26.426 1.00 91.25 128 ARG A CA 1
ATOM 1017 C C . ARG A 1 128 ? -18.919 -3.418 27.935 1.00 91.25 128 ARG A C 1
ATOM 1019 O O . ARG A 1 128 ? -19.948 -3.282 28.593 1.00 91.25 128 ARG A O 1
ATOM 1026 N N . GLU A 1 129 ? -17.706 -3.376 28.462 1.00 92.38 129 GLU A N 1
ATOM 1027 C CA . GLU A 1 129 ? -17.435 -3.203 29.882 1.00 92.38 129 GLU A CA 1
ATOM 1028 C C . GLU A 1 129 ? -17.941 -1.867 30.443 1.00 92.38 129 GLU A C 1
ATOM 1030 O O . GLU A 1 129 ? -18.426 -1.819 31.578 1.00 92.38 129 GLU A O 1
ATOM 1035 N N . VAL A 1 130 ? -17.842 -0.781 29.671 1.00 94.19 130 VAL A N 1
ATOM 1036 C CA . VAL A 1 130 ? -18.356 0.535 30.075 1.00 94.19 130 VAL A CA 1
ATOM 1037 C C . VAL A 1 130 ? -19.884 0.573 29.988 1.00 94.19 130 VAL A C 1
ATOM 1039 O O . VAL A 1 130 ? -20.516 1.103 30.899 1.00 94.19 130 VAL A O 1
ATOM 1042 N N . ILE A 1 131 ? -20.504 -0.034 28.968 1.00 93.81 131 ILE A N 1
ATOM 1043 C CA . ILE A 1 131 ? -21.975 -0.123 28.863 1.00 93.81 131 ILE A CA 1
ATOM 1044 C C . ILE A 1 131 ? -22.574 -0.859 30.068 1.00 93.81 131 ILE A C 1
ATOM 1046 O O . ILE A 1 131 ? -23.591 -0.421 30.614 1.00 93.81 131 ILE A O 1
ATOM 1050 N N . GLU A 1 132 ? -21.950 -1.962 30.491 1.00 92.75 132 GLU A N 1
ATOM 1051 C CA . GLU A 1 132 ? -22.399 -2.747 31.647 1.00 92.75 132 GLU A CA 1
ATOM 1052 C C . GLU A 1 132 ? -22.296 -1.957 32.960 1.00 92.75 132 GLU A C 1
ATOM 1054 O O . GLU A 1 132 ? -23.187 -2.060 33.805 1.00 92.75 132 GLU A O 1
ATOM 1059 N N . ARG A 1 133 ? -21.248 -1.137 33.120 1.00 93.56 133 ARG A N 1
ATOM 1060 C CA . ARG A 1 133 ? -21.008 -0.334 34.333 1.00 93.56 133 ARG A CA 1
ATOM 1061 C C . ARG A 1 133 ? -21.703 1.024 34.343 1.00 93.56 133 ARG A C 1
ATOM 1063 O O . ARG A 1 133 ? -21.807 1.629 35.406 1.00 93.56 133 ARG A O 1
ATOM 1070 N N . ALA A 1 134 ? -22.153 1.524 33.197 1.00 93.12 134 ALA A N 1
ATOM 1071 C CA . ALA A 1 134 ? -22.814 2.817 33.126 1.00 93.12 134 ALA A CA 1
ATOM 1072 C C . ALA A 1 134 ? -24.084 2.828 33.997 1.00 93.12 134 ALA A C 1
ATOM 1074 O O . ALA A 1 134 ? -24.892 1.896 33.984 1.00 93.12 134 ALA A O 1
ATOM 1075 N N . GLU A 1 135 ? -24.291 3.908 34.745 1.00 92.50 135 GLU A N 1
ATOM 1076 C CA . GLU A 1 135 ? -25.500 4.099 35.556 1.00 92.50 135 GLU A CA 1
ATOM 1077 C C . GLU A 1 135 ? -26.526 4.969 34.816 1.00 92.50 135 GLU A C 1
ATOM 1079 O O . GLU A 1 135 ? -27.726 4.691 34.837 1.00 92.50 135 GLU A O 1
ATOM 1084 N N . SER A 1 136 ? -26.042 5.977 34.086 1.00 94.81 136 SER A N 1
ATOM 1085 C CA . SER A 1 136 ? -26.851 6.901 33.290 1.00 94.81 136 SER A CA 1
ATOM 1086 C C . SER A 1 136 ? -27.411 6.236 32.030 1.00 94.81 136 SER A C 1
ATOM 1088 O O . SER A 1 136 ? -26.682 5.645 31.231 1.00 94.81 136 SER A O 1
ATOM 1090 N N . ALA A 1 137 ? -28.719 6.386 31.810 1.00 91.31 137 ALA A N 1
ATOM 1091 C CA . ALA A 1 137 ? -29.379 5.923 30.588 1.00 91.31 137 ALA A CA 1
ATOM 1092 C C . ALA A 1 137 ? -28.899 6.677 29.334 1.00 91.31 137 ALA A C 1
ATOM 1094 O O . ALA A 1 137 ? -28.855 6.099 28.250 1.00 91.31 137 ALA A O 1
ATOM 1095 N N . VAL A 1 138 ? -28.513 7.949 29.486 1.00 93.56 138 VAL A N 1
ATOM 1096 C CA . VAL A 1 138 ? -27.998 8.779 28.387 1.00 93.56 138 VAL A CA 1
ATOM 1097 C C . VAL A 1 138 ? -26.626 8.274 27.945 1.00 93.56 138 VAL A C 1
ATOM 1099 O O . VAL A 1 138 ? -26.405 8.057 26.755 1.00 93.56 138 VAL A O 1
ATOM 1102 N N . ASP A 1 139 ? -25.738 7.987 28.898 1.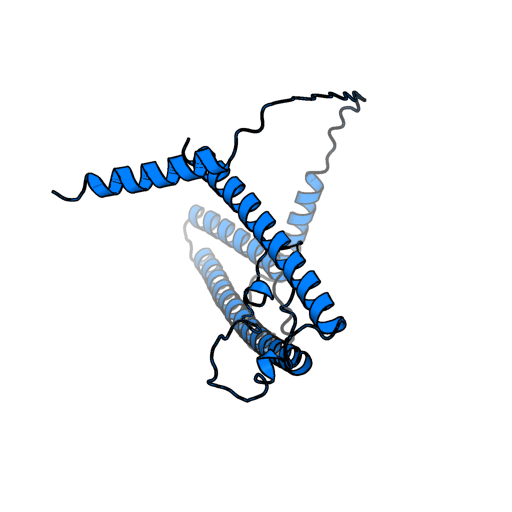00 91.12 139 ASP A N 1
ATOM 1103 C CA . ASP A 1 139 ? -24.397 7.479 28.593 1.00 91.12 139 ASP A CA 1
ATOM 1104 C C . ASP A 1 139 ? -24.477 6.096 27.942 1.00 91.12 139 ASP A C 1
ATOM 1106 O O . ASP A 1 139 ? -23.811 5.845 26.938 1.00 91.12 139 ASP A O 1
ATOM 1110 N N . LYS A 1 140 ? -25.371 5.224 28.435 1.00 93.00 140 LYS A N 1
ATOM 1111 C CA . LYS A 1 140 ? -25.651 3.926 27.799 1.00 93.00 140 LYS A CA 1
ATOM 1112 C C . LYS A 1 140 ? -26.061 4.070 26.344 1.00 93.00 140 LYS A C 1
ATOM 1114 O O . LYS A 1 140 ? -25.535 3.346 25.506 1.00 93.00 140 LYS A O 1
ATOM 1119 N N . TYR A 1 141 ? -26.970 4.994 26.044 1.00 93.25 141 TYR A N 1
ATOM 1120 C CA . TYR A 1 141 ? -27.423 5.222 24.676 1.00 93.25 141 TYR A CA 1
ATOM 1121 C C . TYR A 1 141 ? -26.271 5.661 23.758 1.00 93.25 141 TYR A C 1
ATOM 1123 O O . TYR A 1 141 ? -26.094 5.107 22.673 1.00 93.25 141 TYR A O 1
ATOM 1131 N N . HIS A 1 142 ? -25.435 6.607 24.198 1.00 92.81 142 HIS A N 1
ATOM 1132 C CA . HIS A 1 142 ? -24.283 7.051 23.407 1.00 92.81 142 HIS A CA 1
ATOM 1133 C C . HIS A 1 142 ? -23.238 5.948 23.204 1.00 92.81 142 HIS A C 1
ATOM 1135 O O . HIS A 1 142 ? -22.691 5.816 22.107 1.00 92.81 142 HIS A O 1
ATOM 1141 N N . LEU A 1 143 ? -22.985 5.133 24.229 1.00 93.75 143 LEU A N 1
ATOM 1142 C CA . LEU A 1 143 ? -22.067 4.001 24.139 1.00 93.75 143 LEU A CA 1
ATOM 1143 C C . LEU A 1 143 ? -22.603 2.895 23.222 1.00 93.75 143 LEU A C 1
ATOM 1145 O O . LEU A 1 143 ? -21.829 2.315 22.467 1.00 93.75 143 LEU A O 1
ATOM 1149 N N . GLN A 1 144 ? -23.914 2.638 23.228 1.00 93.25 144 GLN A N 1
ATOM 1150 C CA . GLN A 1 144 ? -24.557 1.718 22.284 1.00 93.25 144 GLN A CA 1
ATOM 1151 C C . GLN A 1 144 ? -24.419 2.212 20.843 1.00 93.25 144 GLN A C 1
ATOM 1153 O O . GLN A 1 144 ? -24.014 1.449 19.974 1.00 93.25 144 GLN A O 1
ATOM 1158 N N . LEU A 1 145 ? -24.627 3.509 20.596 1.00 92.75 145 LEU A N 1
ATOM 1159 C CA . LEU A 1 145 ? -24.406 4.089 19.270 1.00 92.75 145 LEU A CA 1
ATOM 1160 C C . LEU A 1 145 ? -22.942 3.951 18.817 1.00 92.75 145 LEU A C 1
ATOM 1162 O O . LEU A 1 145 ? -22.668 3.719 17.640 1.00 92.75 145 LEU A O 1
ATOM 1166 N N . HIS A 1 146 ? -21.986 4.105 19.736 1.00 92.69 146 HIS A N 1
ATOM 1167 C CA . HIS A 1 146 ? -20.576 3.846 19.444 1.00 92.69 146 HIS A CA 1
ATOM 1168 C C . HIS A 1 146 ? -20.327 2.366 19.128 1.00 92.69 146 HIS A C 1
ATOM 1170 O O . HIS A 1 146 ? -19.646 2.048 18.155 1.00 92.69 146 HIS A O 1
ATOM 1176 N N . GLN A 1 147 ? -20.929 1.461 19.896 1.00 92.88 147 GLN A N 1
ATOM 1177 C CA . GLN A 1 147 ? -20.841 0.025 19.670 1.00 92.88 147 GLN A CA 1
ATOM 1178 C C . GLN A 1 147 ? -21.379 -0.370 18.287 1.00 92.88 147 GLN A C 1
ATOM 1180 O O . GLN A 1 147 ? -20.720 -1.125 17.572 1.00 92.88 147 GLN A O 1
ATOM 1185 N N . ASP A 1 148 ? -22.511 0.191 17.864 1.00 91.06 148 ASP A N 1
ATOM 1186 C CA . ASP A 1 148 ? -23.074 -0.042 16.531 1.00 91.06 148 ASP A CA 1
ATOM 1187 C C . ASP A 1 148 ? -22.118 0.435 15.427 1.00 91.06 148 ASP A C 1
ATOM 1189 O O . ASP A 1 148 ? -21.876 -0.283 14.453 1.00 91.06 148 ASP A O 1
ATOM 1193 N N . LYS A 1 149 ? -21.478 1.602 15.603 1.00 92.06 149 LYS A N 1
ATOM 1194 C CA . LYS A 1 149 ? -20.431 2.081 14.680 1.00 92.06 149 LYS A CA 1
ATOM 1195 C C . LYS A 1 149 ? -19.260 1.103 14.586 1.00 92.06 149 LYS A C 1
ATOM 1197 O O . LYS A 1 149 ? -18.792 0.840 13.480 1.00 92.06 149 LYS A O 1
ATOM 1202 N N . LEU A 1 150 ? -18.810 0.535 15.708 1.00 92.19 150 LEU A N 1
ATOM 1203 C CA . LEU A 1 150 ? -17.754 -0.484 15.712 1.00 92.19 150 LEU A CA 1
ATOM 1204 C C . LEU A 1 150 ? -18.185 -1.748 14.952 1.00 92.19 150 LEU A C 1
ATOM 1206 O O . LEU A 1 150 ? -17.391 -2.306 14.196 1.00 92.19 150 LEU A O 1
ATOM 1210 N N . VAL A 1 151 ? -19.443 -2.187 15.083 1.00 91.56 151 VAL A N 1
ATOM 1211 C CA . VAL A 1 151 ? -19.977 -3.327 14.312 1.00 91.56 151 VAL A CA 1
ATOM 1212 C C . VAL A 1 151 ? -19.952 -3.031 12.810 1.00 91.56 151 VAL A C 1
ATOM 1214 O O . VAL A 1 151 ? -19.483 -3.867 12.034 1.00 91.56 151 VAL A O 1
ATOM 1217 N N . HIS A 1 152 ? -20.396 -1.842 12.393 1.00 89.19 152 HIS A N 1
ATOM 1218 C CA . HIS A 1 152 ? -20.339 -1.414 10.991 1.00 89.19 152 HIS A CA 1
ATOM 1219 C C . HIS A 1 152 ? -18.904 -1.351 10.458 1.00 89.19 152 HIS A C 1
ATOM 1221 O O . HIS A 1 152 ? -18.627 -1.838 9.356 1.00 89.19 152 HIS A O 1
ATOM 1227 N N . LEU A 1 153 ? -17.984 -0.795 11.248 1.00 90.75 153 LEU A N 1
ATOM 1228 C CA . LEU A 1 153 ? -16.566 -0.717 10.910 1.00 90.75 153 LEU A CA 1
ATOM 1229 C C . LEU A 1 153 ? -15.979 -2.118 10.705 1.00 90.75 153 LEU A C 1
ATOM 1231 O O . LEU A 1 153 ? -15.407 -2.401 9.655 1.00 90.75 153 LEU A O 1
ATOM 1235 N N . CYS A 1 154 ? -16.222 -3.031 11.648 1.00 88.88 154 CYS A N 1
ATOM 1236 C CA . CYS A 1 154 ? -15.790 -4.422 11.557 1.00 88.88 154 CYS A CA 1
ATOM 1237 C C . CYS A 1 154 ? -16.370 -5.136 10.330 1.00 88.88 154 CYS A C 1
ATOM 1239 O O . CYS A 1 154 ? -15.656 -5.866 9.646 1.00 88.88 154 CYS A O 1
ATOM 1241 N N . ALA A 1 155 ? -17.658 -4.942 10.032 1.00 86.81 155 ALA A N 1
ATOM 1242 C CA . ALA A 1 155 ? -18.296 -5.557 8.871 1.00 86.81 155 ALA A CA 1
ATOM 1243 C C . ALA A 1 155 ? -17.738 -5.031 7.539 1.00 86.81 155 ALA A C 1
ATOM 1245 O O . ALA A 1 155 ? -17.759 -5.757 6.543 1.00 86.81 155 ALA A O 1
ATOM 1246 N N . THR A 1 156 ? -17.253 -3.788 7.526 1.00 87.81 156 THR A N 1
ATOM 1247 C CA . THR A 1 156 ? -16.595 -3.172 6.370 1.00 87.81 156 THR A CA 1
ATOM 1248 C C . THR A 1 156 ? -15.177 -3.711 6.216 1.00 87.81 156 THR A C 1
ATOM 1250 O O . THR A 1 156 ? -14.821 -4.183 5.140 1.00 87.81 156 THR A O 1
ATOM 1253 N N . TRP A 1 157 ? -14.394 -3.724 7.296 1.00 87.56 157 TRP A N 1
ATOM 1254 C CA . TRP A 1 157 ? -13.016 -4.214 7.283 1.00 87.56 157 TRP A CA 1
ATOM 1255 C C . TRP A 1 157 ? -12.907 -5.698 6.944 1.00 87.56 157 TRP A C 1
ATOM 1257 O O . TRP A 1 157 ? -12.033 -6.060 6.167 1.00 87.56 157 TRP A O 1
ATOM 1267 N N . ASP A 1 158 ? -13.821 -6.548 7.420 1.00 83.25 158 ASP A N 1
ATOM 1268 C CA . ASP A 1 158 ? -13.805 -7.991 7.121 1.00 83.25 158 ASP A CA 1
ATOM 1269 C C . ASP A 1 158 ? -13.851 -8.305 5.611 1.00 83.25 158 ASP A C 1
ATOM 1271 O O . ASP A 1 158 ? -13.425 -9.373 5.192 1.00 83.25 158 ASP A O 1
ATOM 1275 N N . LYS A 1 159 ? -14.328 -7.373 4.771 1.00 82.62 159 LYS A N 1
ATOM 1276 C CA . LYS A 1 159 ? -14.317 -7.521 3.303 1.00 82.62 159 LYS A CA 1
ATOM 1277 C C . LYS A 1 159 ? -12.955 -7.237 2.668 1.00 82.62 159 LYS A C 1
ATOM 1279 O O . LYS A 1 159 ? -12.704 -7.697 1.559 1.00 82.62 159 LYS A O 1
ATOM 1284 N N . HIS A 1 160 ? -12.133 -6.427 3.328 1.00 84.81 160 HIS A N 1
ATOM 1285 C CA . HIS A 1 160 ? -10.862 -5.921 2.805 1.00 84.81 160 HIS A CA 1
ATOM 1286 C C . HIS A 1 160 ? -9.647 -6.540 3.496 1.00 84.81 160 HIS A C 1
ATOM 1288 O O . HIS A 1 160 ? -8.538 -6.441 2.980 1.00 84.81 160 HIS A O 1
ATOM 1294 N N . LEU A 1 161 ? -9.840 -7.167 4.657 1.00 83.00 161 LEU A N 1
ATOM 1295 C CA . LEU A 1 161 ? -8.769 -7.831 5.379 1.00 83.00 161 LEU A CA 1
ATOM 1296 C C . LEU A 1 161 ? -8.272 -9.062 4.598 1.00 83.00 161 LEU A C 1
ATOM 1298 O O . LEU A 1 161 ? -9.091 -9.883 4.175 1.00 83.00 161 LEU A O 1
ATOM 1302 N N . PRO A 1 162 ? -6.948 -9.222 4.425 1.00 77.75 162 PRO A N 1
ATOM 1303 C CA . PRO A 1 162 ? -6.390 -10.379 3.734 1.00 77.75 162 PRO A CA 1
ATOM 1304 C C . PRO A 1 162 ? -6.721 -11.695 4.452 1.00 77.75 162 PRO A C 1
ATOM 1306 O O . PRO A 1 162 ? -6.738 -11.760 5.686 1.00 77.75 162 PRO A O 1
ATOM 1309 N N . ASP A 1 163 ? -6.918 -12.777 3.693 1.00 80.00 163 ASP A N 1
ATOM 1310 C CA . ASP A 1 163 ? -6.990 -14.119 4.276 1.00 80.00 163 ASP A CA 1
ATOM 1311 C C . ASP A 1 163 ? -5.579 -14.631 4.586 1.00 80.00 163 ASP A C 1
ATOM 1313 O O . ASP A 1 163 ? -4.873 -15.182 3.744 1.00 80.00 163 ASP A O 1
ATOM 1317 N N . PHE A 1 164 ? -5.158 -14.448 5.833 1.00 70.56 164 PHE A N 1
ATOM 1318 C CA . PHE A 1 164 ? -3.854 -14.903 6.312 1.00 70.56 164 PHE A CA 1
ATOM 1319 C C . PHE A 1 164 ? -3.795 -16.417 6.602 1.00 70.56 164 PHE A C 1
ATOM 1321 O O . PHE A 1 164 ? -2.767 -16.927 7.068 1.00 70.56 164 PHE A O 1
ATOM 1328 N N . GLY A 1 165 ? -4.884 -17.151 6.350 1.00 77.19 165 GLY A N 1
ATOM 1329 C CA . GLY A 1 165 ? -4.999 -18.571 6.638 1.00 77.19 165 GLY A CA 1
ATOM 1330 C C . GLY A 1 165 ? -5.061 -18.890 8.140 1.00 77.19 165 GLY A C 1
ATOM 1331 O O . GLY A 1 165 ? -4.897 -18.029 9.012 1.00 77.19 165 GLY A O 1
ATOM 1332 N N . PRO A 1 166 ? -5.276 -20.167 8.495 1.00 73.88 166 PRO A N 1
ATOM 1333 C CA . PRO A 1 166 ? -5.599 -20.561 9.866 1.00 73.88 166 PRO A CA 1
ATOM 1334 C C . PRO A 1 166 ? -4.444 -20.357 10.856 1.00 73.88 166 PRO A C 1
ATOM 1336 O O . PRO A 1 166 ? -4.691 -20.074 12.024 1.00 73.88 166 PRO A O 1
ATOM 1339 N N . LYS A 1 167 ? -3.183 -20.470 10.413 1.00 77.38 167 LYS A N 1
ATOM 1340 C CA . LYS A 1 167 ? -2.004 -20.348 11.292 1.00 77.38 167 LYS A CA 1
ATOM 1341 C C . LYS A 1 167 ? -1.819 -18.929 11.821 1.00 77.38 167 LYS A C 1
ATOM 1343 O O . LYS A 1 167 ? -1.690 -18.745 13.024 1.00 77.38 167 LYS A O 1
ATOM 1348 N N . LYS A 1 168 ? -1.819 -17.936 10.928 1.00 74.94 168 LYS A N 1
ATOM 1349 C CA . LYS A 1 168 ? -1.698 -16.523 11.304 1.00 74.94 168 LYS A CA 1
ATOM 1350 C C . LYS A 1 168 ? -2.940 -16.064 12.072 1.00 74.94 168 LYS A C 1
ATOM 1352 O O . LYS A 1 168 ? -2.802 -15.394 13.086 1.00 74.94 168 LYS A O 1
ATOM 1357 N N . LYS A 1 169 ? -4.135 -16.523 11.679 1.00 73.81 169 LYS A N 1
ATOM 1358 C CA . LYS A 1 169 ? -5.383 -16.234 12.402 1.00 73.81 169 LYS A CA 1
ATOM 1359 C C . LYS A 1 169 ? -5.396 -16.779 13.835 1.00 73.81 169 LYS A C 1
ATOM 1361 O O . LYS A 1 169 ? -5.944 -16.134 14.716 1.00 73.81 169 LYS A O 1
ATOM 1366 N N . ALA A 1 170 ? -4.765 -17.928 14.082 1.00 74.56 170 ALA A N 1
ATOM 1367 C CA . ALA A 1 170 ? -4.640 -18.497 15.426 1.00 74.56 170 ALA A CA 1
ATOM 1368 C C . ALA A 1 170 ? -3.707 -17.700 16.356 1.00 74.56 170 ALA A C 1
ATOM 1370 O O . ALA A 1 170 ? -3.797 -17.853 17.571 1.00 74.56 170 ALA A O 1
ATOM 1371 N N . LEU A 1 171 ? -2.814 -16.869 15.807 1.00 74.94 171 LEU A N 1
ATOM 1372 C CA . LEU A 1 171 ? -1.956 -15.974 16.592 1.00 74.94 171 LEU A CA 1
ATOM 1373 C C . LEU A 1 171 ? -2.690 -14.705 17.036 1.00 74.94 171 LEU A C 1
ATOM 1375 O O . LEU A 1 171 ? -2.182 -13.973 17.883 1.00 74.94 171 LEU A O 1
ATOM 1379 N N . LEU A 1 172 ? -3.854 -14.426 16.451 1.00 70.88 172 LEU A N 1
ATOM 1380 C CA . LEU A 1 172 ? -4.603 -13.215 16.727 1.00 70.88 172 LEU A CA 1
ATOM 1381 C C . LEU A 1 172 ? -5.533 -13.423 17.934 1.00 70.88 172 LEU A C 1
ATOM 1383 O O . LEU A 1 172 ? -6.109 -14.504 18.095 1.00 70.88 172 LEU A O 1
ATOM 1387 N N . PRO A 1 173 ? -5.696 -12.401 18.792 1.00 70.06 173 PRO A N 1
ATOM 1388 C CA . PRO A 1 173 ? -6.626 -12.461 19.913 1.00 70.06 173 PRO A CA 1
ATOM 1389 C C . PRO A 1 173 ? -8.075 -12.624 19.433 1.00 70.06 173 PRO A C 1
ATOM 1391 O O . PRO A 1 173 ? -8.409 -12.343 18.280 1.00 70.06 173 PRO A O 1
ATOM 1394 N N . ALA A 1 174 ? -8.953 -13.084 20.331 1.00 70.06 174 ALA A N 1
ATOM 1395 C CA . ALA A 1 174 ? -10.375 -13.239 20.035 1.00 70.06 174 ALA A CA 1
ATOM 1396 C C . ALA A 1 174 ? -10.968 -11.898 19.566 1.00 70.06 174 ALA A C 1
ATOM 1398 O O . ALA A 1 174 ? -10.990 -10.923 20.317 1.00 70.06 174 ALA A O 1
ATOM 1399 N N . TRP A 1 175 ? -11.430 -11.860 18.316 1.00 73.50 175 TRP A N 1
ATOM 1400 C CA . TRP A 1 175 ? -11.846 -10.632 17.649 1.00 73.50 175 TRP A CA 1
ATOM 1401 C C . TRP A 1 175 ? -13.367 -10.438 17.701 1.00 73.50 175 TRP A C 1
ATOM 1403 O O . TRP A 1 175 ? -14.138 -11.306 17.289 1.00 73.50 175 TRP A O 1
ATOM 1413 N N . GLY A 1 176 ? -13.754 -9.231 18.114 1.00 73.12 176 GLY A N 1
ATOM 1414 C CA . GLY A 1 176 ? -14.947 -8.520 17.664 1.00 73.12 176 GLY A CA 1
ATOM 1415 C C . GLY A 1 176 ? -16.333 -9.070 18.025 1.00 73.12 176 GLY A C 1
ATOM 1416 O O . GLY A 1 176 ? -16.492 -9.892 18.932 1.00 73.12 176 GLY A O 1
ATOM 1417 N N . PRO A 1 177 ? -17.383 -8.537 17.369 1.00 78.06 177 PRO A N 1
ATOM 1418 C CA . PRO A 1 177 ? -18.770 -8.876 17.650 1.00 78.06 177 PRO A CA 1
ATOM 1419 C C . PRO A 1 177 ? -19.075 -10.306 17.202 1.00 78.06 177 PRO A C 1
ATOM 1421 O O . PRO A 1 177 ? -18.434 -10.850 16.306 1.00 78.06 177 PRO A O 1
ATOM 1424 N N . SER A 1 178 ? -20.114 -10.914 17.779 1.00 80.75 178 SER A N 1
ATOM 1425 C CA . SER A 1 178 ? -20.555 -12.239 17.329 1.00 80.75 178 SER A CA 1
ATOM 1426 C C . SER A 1 178 ? -20.886 -12.248 15.829 1.00 80.75 178 SER A C 1
ATOM 1428 O O . SER A 1 178 ? -21.421 -11.272 15.297 1.00 80.75 178 SER A O 1
ATOM 1430 N N . GLN A 1 179 ? -20.666 -13.387 15.163 1.00 77.88 179 GLN A N 1
ATOM 1431 C CA . GLN A 1 179 ? -20.968 -13.556 13.734 1.00 77.88 179 GLN A CA 1
ATOM 1432 C C . GLN A 1 179 ? -22.414 -13.172 13.382 1.00 77.88 179 GLN A C 1
ATOM 1434 O O . GLN A 1 179 ? -22.691 -12.674 12.292 1.00 77.88 179 GLN A O 1
ATOM 1439 N N . ARG A 1 180 ? -23.339 -13.358 14.330 1.00 77.38 180 ARG A N 1
ATOM 1440 C CA . ARG A 1 180 ? -24.740 -12.960 14.199 1.00 77.38 180 ARG A CA 1
ATOM 1441 C C . ARG A 1 180 ? -24.898 -11.445 14.030 1.00 77.38 180 ARG A C 1
ATOM 1443 O O . ARG A 1 180 ? -25.592 -11.028 13.108 1.00 77.38 180 ARG A O 1
ATOM 1450 N N . LEU A 1 181 ? -24.241 -10.636 14.863 1.00 79.31 181 LEU A N 1
ATOM 1451 C CA . LEU A 1 181 ? -24.307 -9.169 14.777 1.00 79.31 181 LEU A CA 1
ATOM 1452 C C . LEU A 1 181 ? -23.736 -8.666 13.449 1.00 79.31 181 LEU A C 1
ATOM 1454 O O . LEU A 1 181 ? -24.345 -7.832 12.787 1.00 79.31 181 LEU A O 1
ATOM 1458 N N . LEU A 1 182 ? -22.619 -9.249 13.013 1.00 80.75 182 LEU A N 1
ATOM 1459 C CA . LEU A 1 182 ? -22.015 -8.923 11.722 1.00 80.75 182 LEU A CA 1
ATOM 1460 C C . LEU A 1 182 ? -22.944 -9.283 10.556 1.00 80.75 182 LEU A C 1
ATOM 1462 O O . LEU A 1 182 ? -23.085 -8.501 9.618 1.00 80.75 182 LEU A O 1
ATOM 1466 N N . SER A 1 183 ? -23.610 -10.441 10.614 1.00 77.56 183 SER A N 1
ATOM 1467 C CA . SER A 1 183 ? -24.573 -10.842 9.582 1.00 77.56 183 SER A CA 1
ATOM 1468 C C . SER A 1 183 ? -25.786 -9.911 9.522 1.00 77.56 183 SER A C 1
ATOM 1470 O O . SER A 1 183 ? -26.184 -9.517 8.429 1.00 77.56 183 SER A O 1
ATOM 1472 N N . GLN A 1 184 ? -26.310 -9.492 10.677 1.00 81.25 184 GLN A N 1
ATOM 1473 C CA . GLN A 1 184 ? -27.440 -8.572 10.760 1.00 81.25 184 GLN A CA 1
ATOM 1474 C C . GLN A 1 184 ? -27.080 -7.194 10.185 1.00 81.25 184 GLN A C 1
ATOM 1476 O O . GLN A 1 184 ? -27.768 -6.695 9.296 1.00 81.25 184 GLN A O 1
ATOM 1481 N N . CYS A 1 185 ? -25.943 -6.639 10.601 1.00 82.94 185 CYS A N 1
ATOM 1482 C CA . CYS A 1 185 ? -25.418 -5.375 10.091 1.00 82.94 185 CYS A CA 1
ATOM 1483 C C . CYS A 1 185 ? -25.247 -5.395 8.557 1.00 82.94 185 CYS A C 1
ATOM 1485 O O . CYS A 1 185 ? -25.648 -4.464 7.858 1.00 82.94 185 CYS A O 1
ATOM 1487 N N . ARG A 1 186 ? -24.721 -6.497 7.999 1.00 80.88 186 ARG A N 1
ATOM 1488 C CA . ARG A 1 186 ? -24.598 -6.674 6.539 1.00 80.88 186 ARG A CA 1
ATOM 1489 C C . ARG A 1 186 ? -25.954 -6.704 5.843 1.00 80.88 186 ARG A C 1
ATOM 1491 O O . ARG A 1 186 ? -26.093 -6.108 4.776 1.00 80.88 186 ARG A O 1
ATOM 1498 N N . THR A 1 187 ? -26.941 -7.392 6.419 1.00 79.19 187 THR A N 1
ATOM 1499 C CA . THR A 1 187 ? -28.293 -7.437 5.847 1.00 79.19 187 THR A CA 1
ATOM 1500 C C . THR A 1 187 ? -28.977 -6.075 5.887 1.00 79.19 187 THR A C 1
ATOM 1502 O O . THR A 1 187 ? -29.579 -5.688 4.892 1.00 79.19 187 THR A O 1
ATOM 1505 N N . GLU A 1 188 ? -28.830 -5.318 6.974 1.00 79.00 188 GLU A N 1
ATOM 1506 C CA . GLU A 1 188 ? -29.397 -3.973 7.115 1.00 79.00 188 GLU A CA 1
ATOM 1507 C C . GLU A 1 188 ? -28.776 -2.998 6.107 1.00 79.00 188 GLU A C 1
ATOM 1509 O O . GLU A 1 188 ? -29.507 -2.308 5.399 1.00 79.00 188 GLU A O 1
ATOM 1514 N N . ALA A 1 189 ? -27.449 -3.021 5.942 1.00 75.50 189 ALA A N 1
ATOM 1515 C CA . ALA A 1 189 ? -26.759 -2.213 4.934 1.00 75.50 189 ALA A CA 1
ATOM 1516 C C . ALA A 1 189 ? -27.215 -2.545 3.500 1.00 75.50 189 ALA A C 1
ATOM 1518 O O . ALA A 1 189 ? -27.409 -1.654 2.675 1.00 75.50 189 ALA A O 1
ATOM 1519 N N . HIS A 1 190 ? -27.427 -3.827 3.196 1.00 70.12 190 HIS A N 1
ATOM 1520 C CA . HIS A 1 190 ? -27.893 -4.262 1.879 1.00 70.12 190 HIS A CA 1
ATOM 1521 C C . HIS A 1 190 ? -29.373 -3.915 1.624 1.00 70.12 190 HIS A C 1
ATOM 1523 O O . HIS A 1 190 ? -29.751 -3.614 0.493 1.00 70.12 190 HIS A O 1
ATOM 1529 N N . VAL A 1 191 ? -30.224 -3.939 2.655 1.00 71.62 191 VAL A N 1
ATOM 1530 C CA . VAL A 1 191 ? -31.623 -3.487 2.553 1.00 71.62 191 VAL A CA 1
ATOM 1531 C C . VAL A 1 191 ? -31.695 -1.969 2.379 1.00 71.62 191 VAL A C 1
ATOM 1533 O O . VAL A 1 191 ? -32.475 -1.510 1.549 1.00 71.62 191 VAL A O 1
ATOM 1536 N N . ALA A 1 192 ? -30.861 -1.203 3.089 1.00 70.56 192 ALA A N 1
ATOM 1537 C CA . ALA A 1 192 ? -30.769 0.248 2.933 1.00 70.56 192 ALA A CA 1
ATOM 1538 C C . ALA A 1 192 ? -30.379 0.641 1.498 1.00 70.56 192 ALA A C 1
ATOM 1540 O O . ALA A 1 192 ? -31.088 1.424 0.874 1.00 70.56 192 ALA A O 1
ATOM 1541 N N . ALA A 1 193 ? -29.352 -0.001 0.928 1.00 69.00 193 ALA A N 1
ATOM 1542 C CA . ALA A 1 193 ? -28.919 0.243 -0.452 1.00 69.00 193 ALA A CA 1
ATOM 1543 C C . ALA A 1 193 ? -29.998 -0.087 -1.505 1.00 69.00 193 ALA A C 1
ATOM 1545 O O . ALA A 1 193 ? -30.071 0.553 -2.546 1.00 69.00 193 ALA A O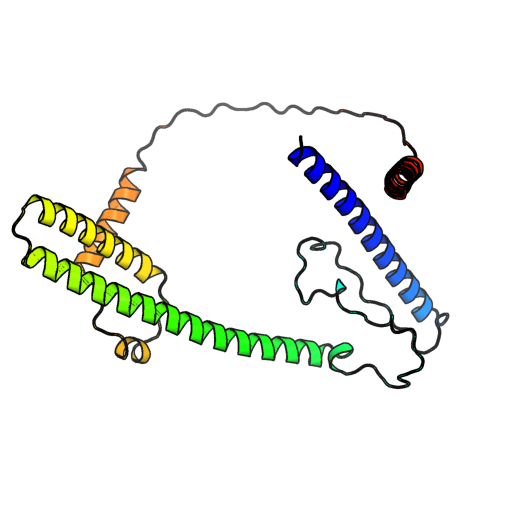 1
ATOM 1546 N N . ARG A 1 194 ? -30.869 -1.072 -1.243 1.00 59.53 194 ARG A N 1
ATOM 1547 C CA . ARG A 1 194 ? -32.011 -1.396 -2.122 1.00 59.53 194 ARG A CA 1
ATOM 1548 C C . ARG A 1 194 ? -33.212 -0.467 -1.937 1.00 59.53 194 ARG A C 1
ATOM 1550 O O . ARG A 1 194 ? -34.083 -0.424 -2.800 1.00 59.53 194 ARG A O 1
ATOM 1557 N N . GLY A 1 195 ? -33.298 0.232 -0.807 1.00 52.44 195 GLY A N 1
ATOM 1558 C CA . GLY A 1 195 ? -34.374 1.177 -0.510 1.00 52.44 195 GLY A CA 1
ATOM 1559 C C . GLY A 1 195 ? -34.277 2.485 -1.297 1.00 52.44 195 GLY A C 1
ATOM 1560 O O . GLY A 1 195 ? -35.293 3.161 -1.450 1.00 52.44 195 GLY A O 1
ATOM 1561 N N . GLU A 1 196 ? -33.091 2.807 -1.816 1.00 50.53 196 GLU A N 1
ATOM 1562 C CA . GLU A 1 196 ? -32.817 4.014 -2.609 1.00 50.53 196 GLU A CA 1
ATOM 1563 C C . GLU A 1 196 ? -33.168 3.853 -4.100 1.00 50.53 196 GLU A C 1
ATOM 1565 O O . GLU A 1 196 ? -33.325 4.846 -4.802 1.00 50.53 196 GLU A O 1
ATOM 1570 N N . ASP A 1 197 ? -33.416 2.627 -4.575 1.00 43.06 197 ASP A N 1
ATOM 1571 C CA . ASP A 1 197 ? -33.728 2.325 -5.982 1.00 43.06 197 ASP A CA 1
ATOM 1572 C C . ASP A 1 197 ? -35.241 2.420 -6.293 1.00 43.06 197 ASP A C 1
ATOM 1574 O O . ASP A 1 197 ? -35.841 1.578 -6.967 1.00 43.06 197 ASP A O 1
ATOM 1578 N N . ARG A 1 198 ? -35.911 3.445 -5.742 1.00 39.94 198 ARG A N 1
ATOM 1579 C CA . ARG A 1 198 ? -37.291 3.811 -6.110 1.00 39.94 198 ARG A CA 1
ATOM 1580 C C . ARG A 1 198 ? -37.295 5.041 -7.012 1.00 39.94 198 ARG A C 1
ATOM 1582 O O . ARG A 1 198 ? -37.479 6.161 -6.555 1.00 39.94 198 ARG A O 1
ATOM 1589 N N . HIS A 1 199 ? -37.121 4.758 -8.299 1.00 44.06 199 HIS A N 1
ATOM 1590 C CA . HIS A 1 199 ? -37.772 5.375 -9.458 1.00 44.06 199 HIS A CA 1
ATOM 1591 C C . HIS A 1 199 ? -38.436 6.755 -9.250 1.00 44.06 199 HIS A C 1
ATOM 1593 O O . HIS A 1 199 ? -39.565 6.842 -8.766 1.00 44.06 199 HIS A O 1
ATOM 1599 N N . TYR A 1 200 ? -37.791 7.801 -9.772 1.00 36.59 200 TYR A N 1
ATOM 1600 C CA . TYR A 1 200 ? -38.484 8.910 -10.430 1.00 36.59 200 TYR A CA 1
ATOM 1601 C C . TYR A 1 200 ? -38.058 8.906 -11.899 1.00 36.59 200 TYR A C 1
ATOM 1603 O O . TYR A 1 200 ? -36.924 9.248 -12.221 1.00 36.59 200 TYR A O 1
ATOM 1611 N N . GLY A 1 201 ? -38.949 8.439 -12.772 1.00 42.03 201 GLY A N 1
ATOM 1612 C CA . GLY A 1 201 ? -38.836 8.636 -14.213 1.00 42.03 201 GLY A CA 1
ATOM 1613 C C . GLY A 1 201 ? -39.389 10.003 -14.601 1.00 42.03 201 GLY A C 1
ATOM 1614 O O . GLY A 1 201 ? -40.508 10.295 -14.197 1.00 42.03 201 GLY A O 1
ATOM 1615 N N . VAL A 1 202 ? -38.604 10.789 -15.340 1.00 35.91 202 VAL A N 1
ATOM 1616 C CA . VAL A 1 202 ? -38.944 11.963 -16.177 1.00 35.91 202 VAL A CA 1
ATOM 1617 C C . VAL A 1 202 ? -37.640 12.305 -16.917 1.00 35.91 202 VAL A C 1
ATOM 1619 O O . VAL A 1 202 ? -36.593 12.299 -16.277 1.00 35.91 202 VAL A O 1
ATOM 1622 N N . ASP A 1 203 ? -37.551 12.683 -18.182 1.00 34.62 203 ASP A N 1
ATOM 1623 C CA . ASP A 1 203 ? -38.252 12.369 -19.422 1.00 34.62 203 ASP A CA 1
ATOM 1624 C C . ASP A 1 203 ? -37.156 12.532 -20.493 1.00 34.62 203 ASP A C 1
ATOM 1626 O O . ASP A 1 203 ? -36.186 13.272 -20.309 1.00 34.62 203 ASP A O 1
ATOM 1630 N N . ASN A 1 204 ? -37.274 11.757 -21.561 1.00 39.19 204 ASN A N 1
ATOM 1631 C CA . ASN A 1 204 ? -36.365 11.750 -22.696 1.00 39.19 204 ASN A CA 1
ATOM 1632 C C . ASN A 1 204 ? -36.714 12.937 -23.599 1.00 39.19 204 ASN A C 1
ATOM 1634 O O . ASN A 1 204 ? -37.829 12.948 -24.107 1.00 39.19 204 ASN A O 1
ATOM 1638 N N . ASP A 1 205 ? -35.790 13.870 -23.821 1.00 36.59 205 ASP A N 1
ATOM 1639 C CA . ASP A 1 205 ? -35.886 14.835 -24.918 1.00 36.59 205 ASP A CA 1
ATOM 1640 C C . ASP A 1 205 ? -34.561 14.859 -25.689 1.00 36.59 205 ASP A C 1
ATOM 1642 O O . ASP A 1 205 ? -33.469 14.926 -25.119 1.00 36.59 205 ASP A O 1
ATOM 1646 N N . GLU A 1 206 ? -34.726 14.698 -26.996 1.00 41.16 206 GLU A N 1
ATOM 1647 C CA . GLU A 1 206 ? -33.736 14.486 -28.043 1.00 41.16 206 GLU A CA 1
ATOM 1648 C C . GLU A 1 206 ? -33.036 15.791 -28.474 1.00 41.16 206 GLU A C 1
ATOM 1650 O O . GLU A 1 206 ? -33.595 16.876 -28.340 1.00 41.16 206 GLU A O 1
ATOM 1655 N N . ASP A 1 207 ? -31.836 15.603 -29.035 1.00 39.62 207 ASP A N 1
ATOM 1656 C CA . ASP A 1 207 ? -31.158 16.354 -30.105 1.00 39.62 207 ASP A CA 1
ATOM 1657 C C . ASP A 1 207 ? -30.900 17.870 -29.983 1.00 39.62 207 ASP A C 1
ATOM 1659 O O . ASP A 1 207 ? -31.810 18.684 -29.919 1.00 39.62 207 ASP A O 1
ATOM 1663 N N . GLU A 1 208 ? -29.624 18.251 -30.132 1.00 37.25 208 GLU A N 1
ATOM 1664 C CA . GLU A 1 208 ? -29.186 19.203 -31.171 1.00 37.25 208 GLU A CA 1
ATOM 1665 C C . GLU A 1 208 ? -27.647 19.147 -31.305 1.00 37.25 208 GLU A C 1
ATOM 1667 O O . GLU A 1 208 ? -26.894 19.477 -30.385 1.00 37.25 208 GLU A O 1
ATOM 1672 N N . GLU A 1 209 ? -27.185 18.641 -32.455 1.00 43.88 209 GLU A N 1
ATOM 1673 C CA . GLU A 1 209 ? -25.821 18.821 -32.956 1.00 43.88 209 GLU A CA 1
ATOM 1674 C C . GLU A 1 209 ? -25.638 20.281 -33.355 1.00 43.88 209 GLU A C 1
ATOM 1676 O O . GLU A 1 209 ? -26.480 20.817 -34.066 1.00 43.88 209 GLU A O 1
ATOM 1681 N N . ASP A 1 210 ? -24.508 20.878 -32.988 1.00 33.78 210 ASP A N 1
ATOM 1682 C CA . ASP A 1 210 ? -24.071 22.118 -33.610 1.00 33.78 210 ASP A CA 1
ATOM 1683 C C . ASP A 1 210 ? -22.543 22.137 -33.762 1.00 33.78 210 ASP A C 1
ATOM 1685 O O . ASP A 1 210 ? -21.759 22.189 -32.809 1.00 33.78 210 ASP A O 1
ATOM 1689 N N . GLU A 1 211 ? -22.156 22.049 -35.028 1.00 44.53 211 GLU A N 1
ATOM 1690 C CA . GLU A 1 211 ? -20.832 22.227 -35.598 1.00 44.53 211 GLU A CA 1
ATOM 1691 C C . GLU A 1 211 ? -20.517 23.730 -35.659 1.00 44.53 211 GLU A C 1
ATOM 1693 O O . GLU A 1 211 ? -21.205 24.484 -36.345 1.00 44.53 211 GLU A O 1
ATOM 1698 N N . TYR A 1 212 ? -19.458 24.175 -34.976 1.00 38.22 212 TYR A N 1
ATOM 1699 C CA . TYR A 1 212 ? -18.919 25.525 -35.153 1.00 38.22 212 TYR A CA 1
ATOM 1700 C C . TYR A 1 212 ? -17.419 25.471 -35.447 1.00 38.22 212 TYR A C 1
ATOM 1702 O O . TYR A 1 212 ? -16.577 25.240 -34.579 1.00 38.22 212 TYR A O 1
ATOM 1710 N N . ASP A 1 213 ? -17.144 25.668 -36.734 1.00 45.22 213 ASP A N 1
ATOM 1711 C CA . ASP A 1 213 ? -15.900 26.129 -37.335 1.00 45.22 213 ASP A CA 1
ATOM 1712 C C . ASP A 1 213 ? -15.482 27.481 -36.736 1.00 45.22 213 ASP A C 1
ATOM 1714 O O . ASP A 1 213 ? -16.272 28.424 -36.706 1.00 45.22 213 ASP A O 1
ATOM 1718 N N . GLU A 1 214 ? -14.228 27.597 -36.300 1.00 38.03 214 GLU A N 1
ATOM 1719 C CA . GLU A 1 214 ? -13.598 28.903 -36.132 1.00 38.03 214 GLU A CA 1
ATOM 1720 C C . GLU A 1 214 ? -12.119 28.818 -36.516 1.00 38.03 214 GLU A C 1
ATOM 1722 O O . GLU A 1 214 ? -11.217 28.577 -35.710 1.00 38.03 214 GLU A O 1
ATOM 1727 N N . GLY A 1 215 ? -11.868 29.023 -37.808 1.00 40.09 215 GLY A N 1
ATOM 1728 C CA . GLY A 1 215 ? -10.577 29.493 -38.274 1.00 40.09 215 GLY A CA 1
ATOM 1729 C C . GLY A 1 215 ? -10.238 30.837 -37.628 1.00 40.09 215 GLY A C 1
ATOM 1730 O O . GLY A 1 215 ? -10.967 31.814 -37.778 1.00 40.09 215 GLY A O 1
ATOM 1731 N N . SER A 1 216 ? -9.083 30.910 -36.969 1.00 36.25 216 SER A N 1
ATOM 1732 C CA . SER A 1 216 ? -8.456 32.181 -36.618 1.00 36.25 216 SER A CA 1
ATOM 1733 C C . SER A 1 216 ? -6.990 32.162 -37.032 1.00 36.25 216 SER A C 1
ATOM 1735 O O . SER A 1 216 ? -6.133 31.521 -36.428 1.00 36.25 216 SER A O 1
ATOM 1737 N N . SER A 1 217 ? -6.748 32.855 -38.141 1.00 44.78 217 SER A N 1
ATOM 1738 C CA . SER A 1 217 ? -5.451 33.363 -38.566 1.00 44.78 217 SER A CA 1
ATOM 1739 C C . SER A 1 217 ? -4.994 34.411 -37.553 1.00 44.78 217 SER A C 1
ATOM 1741 O O . SER A 1 217 ? -5.622 35.461 -37.446 1.00 44.78 217 SER A O 1
ATOM 1743 N N . GLY A 1 218 ? -3.890 34.158 -36.855 1.00 34.69 218 GLY A N 1
ATOM 1744 C CA . GLY A 1 218 ? -3.307 35.104 -35.909 1.00 34.69 218 GLY A CA 1
ATOM 1745 C C . GLY A 1 218 ? -1.809 34.880 -35.772 1.00 34.69 218 GLY A C 1
ATOM 1746 O O . GLY A 1 218 ? -1.391 34.046 -34.984 1.00 34.69 218 GLY A O 1
ATOM 1747 N N . GLU A 1 219 ? -1.065 35.594 -36.616 1.00 43.00 219 GLU A N 1
ATOM 1748 C CA . GLU A 1 219 ? 0.284 36.139 -36.409 1.00 43.00 219 GLU A CA 1
ATOM 1749 C C . GLU A 1 219 ? 1.277 35.272 -35.610 1.00 43.00 219 GLU A C 1
ATOM 1751 O O . GLU A 1 219 ? 1.245 35.194 -34.384 1.00 43.00 219 GLU A O 1
ATOM 1756 N N . GLU A 1 220 ? 2.226 34.669 -36.334 1.00 45.88 220 GLU A N 1
ATOM 1757 C CA . GLU A 1 220 ? 3.471 34.137 -35.777 1.00 45.88 220 GLU A CA 1
ATOM 1758 C C . GLU A 1 220 ? 4.283 35.291 -35.161 1.00 45.88 220 GLU A C 1
ATOM 1760 O O . GLU A 1 220 ? 5.130 35.901 -35.814 1.00 45.88 220 GLU A O 1
ATOM 1765 N N . GLU A 1 221 ? 4.009 35.626 -33.899 1.00 47.53 221 GLU A N 1
ATOM 1766 C CA . GLU A 1 221 ? 4.951 36.386 -33.081 1.00 47.53 221 GLU A CA 1
ATOM 1767 C C . GLU A 1 221 ? 6.161 35.493 -32.787 1.00 47.53 221 GLU A C 1
ATOM 1769 O O . GLU A 1 221 ? 6.061 34.435 -32.161 1.00 47.53 221 GLU A O 1
ATOM 1774 N N . ASP A 1 222 ? 7.308 35.932 -33.294 1.00 49.16 222 ASP A N 1
ATOM 1775 C CA . ASP A 1 222 ? 8.601 35.268 -33.222 1.00 49.16 222 ASP A CA 1
ATOM 1776 C C . ASP A 1 222 ? 8.997 35.004 -31.756 1.00 49.16 222 ASP A C 1
ATOM 1778 O O . ASP A 1 222 ? 9.426 35.901 -31.028 1.00 49.16 222 ASP A O 1
ATOM 1782 N N . PHE A 1 223 ? 8.791 33.767 -31.293 1.00 52.00 223 PHE A N 1
ATOM 1783 C CA . PHE A 1 223 ? 8.877 33.347 -29.885 1.00 52.00 223 PHE A CA 1
ATOM 1784 C C . PHE A 1 223 ? 10.283 33.528 -29.278 1.00 52.00 223 PHE A C 1
ATOM 1786 O O . PHE A 1 223 ? 10.428 33.618 -28.058 1.00 52.00 223 PHE A O 1
ATOM 1793 N N . GLU A 1 224 ? 11.315 33.653 -30.119 1.00 55.22 224 GLU A N 1
ATOM 1794 C CA . GLU A 1 224 ? 12.674 34.020 -29.699 1.00 55.22 224 GLU A CA 1
ATOM 1795 C C . GLU A 1 224 ? 12.740 35.443 -29.113 1.00 55.22 224 GLU A C 1
ATOM 1797 O O . GLU A 1 224 ? 13.540 35.714 -28.215 1.00 55.22 224 GLU A O 1
ATOM 1802 N N . THR A 1 225 ? 11.866 36.355 -29.557 1.00 55.53 225 THR A N 1
ATOM 1803 C CA . THR A 1 225 ? 11.852 37.752 -29.088 1.00 55.53 225 THR A CA 1
ATOM 1804 C C . THR A 1 225 ? 11.301 37.898 -27.669 1.00 55.53 225 THR A C 1
ATOM 1806 O O . THR A 1 225 ? 11.775 38.746 -26.908 1.00 55.53 225 THR A O 1
ATOM 1809 N N . LEU A 1 226 ? 10.362 37.035 -27.270 1.00 54.62 226 LEU A N 1
ATOM 1810 C CA . LEU A 1 226 ? 9.786 37.028 -25.922 1.00 54.62 226 LEU A CA 1
ATOM 1811 C C . LEU A 1 226 ? 10.724 36.378 -24.894 1.00 54.62 226 LEU A C 1
ATOM 1813 O O . LEU A 1 226 ? 10.856 36.896 -23.786 1.00 54.62 226 LEU A O 1
ATOM 1817 N N . ASP A 1 227 ? 11.441 35.315 -25.273 1.00 57.81 227 ASP A N 1
ATOM 1818 C CA . ASP A 1 227 ? 12.468 34.686 -24.424 1.00 57.81 227 ASP A CA 1
ATOM 1819 C C . ASP A 1 227 ? 13.668 35.634 -24.192 1.00 57.81 227 ASP A C 1
ATOM 1821 O O . ASP A 1 227 ? 14.229 35.713 -23.094 1.00 57.81 227 ASP A O 1
ATOM 1825 N N . ALA A 1 228 ? 14.011 36.454 -25.196 1.00 60.72 228 ALA A N 1
ATOM 1826 C CA . ALA A 1 228 ? 14.993 37.530 -25.053 1.00 60.72 228 ALA A CA 1
ATOM 1827 C C . ALA A 1 228 ? 14.522 38.649 -24.101 1.00 60.72 228 ALA A C 1
ATOM 1829 O O . ALA A 1 228 ? 15.339 39.197 -23.355 1.00 60.72 228 ALA A O 1
ATOM 1830 N N . MET A 1 229 ? 13.221 38.972 -24.082 1.00 59.88 229 MET A N 1
ATOM 1831 C CA . MET A 1 229 ? 12.648 39.938 -23.135 1.00 59.88 229 MET A CA 1
ATOM 1832 C C . MET A 1 229 ? 12.619 39.402 -21.697 1.00 59.88 229 MET A C 1
ATOM 1834 O O . MET A 1 229 ? 12.974 40.145 -20.785 1.00 59.88 229 MET A O 1
ATOM 1838 N N . GLU A 1 230 ? 12.283 38.125 -21.483 1.00 62.22 230 GLU A N 1
ATOM 1839 C CA . GLU A 1 230 ? 12.295 37.505 -20.147 1.00 62.22 230 GLU A CA 1
ATOM 1840 C C . GLU A 1 230 ? 13.721 37.417 -19.581 1.00 62.22 230 GLU A C 1
ATOM 1842 O O . GLU A 1 230 ? 13.951 37.785 -18.428 1.00 62.22 230 GLU A O 1
ATOM 1847 N N . ARG A 1 231 ? 14.719 37.051 -20.402 1.00 60.06 231 ARG A N 1
ATOM 1848 C CA . ARG A 1 231 ? 16.136 37.136 -20.003 1.00 60.06 231 ARG A CA 1
ATOM 1849 C C . ARG A 1 231 ? 16.541 38.562 -19.633 1.00 60.06 231 ARG A C 1
ATOM 1851 O O . ARG A 1 231 ? 17.183 38.753 -18.605 1.00 60.06 231 ARG A O 1
ATOM 1858 N N . ALA A 1 232 ? 16.159 39.562 -20.429 1.00 59.16 232 ALA A N 1
ATOM 1859 C CA . ALA A 1 232 ? 16.479 40.961 -20.144 1.00 59.16 232 ALA A CA 1
ATOM 1860 C C . ALA A 1 232 ? 15.817 41.480 -18.854 1.00 59.16 232 ALA A C 1
ATOM 1862 O O . ALA A 1 232 ? 16.401 42.315 -18.164 1.00 59.16 232 ALA A O 1
ATOM 1863 N N . ASP A 1 233 ? 14.628 40.988 -18.505 1.00 59.56 233 ASP A N 1
ATOM 1864 C CA . ASP A 1 233 ? 13.938 41.366 -17.269 1.00 59.56 233 ASP A CA 1
ATOM 1865 C C . ASP A 1 233 ? 14.531 40.688 -16.028 1.00 59.56 233 ASP A C 1
ATOM 1867 O O . ASP A 1 233 ? 14.637 41.336 -14.986 1.00 59.56 233 ASP A O 1
ATOM 1871 N N . ILE A 1 234 ? 15.024 39.451 -16.152 1.00 58.72 234 ILE A N 1
ATOM 1872 C CA . ILE A 1 234 ? 15.788 38.776 -15.091 1.00 58.72 234 ILE A CA 1
ATOM 1873 C C . ILE A 1 234 ? 17.103 39.530 -14.814 1.00 58.72 234 ILE A C 1
ATOM 1875 O O . ILE A 1 234 ? 17.391 39.846 -13.663 1.00 58.72 234 ILE A O 1
ATOM 1879 N N . TYR A 1 235 ? 17.849 39.935 -15.852 1.00 56.47 235 TYR A N 1
ATOM 1880 C CA . TYR A 1 235 ? 19.076 40.731 -15.669 1.00 56.47 235 TYR A CA 1
ATOM 1881 C C . TYR A 1 235 ? 18.813 42.155 -15.145 1.00 56.47 235 TYR A C 1
ATOM 1883 O O . TYR A 1 235 ? 19.650 42.711 -14.437 1.00 56.47 235 TYR A O 1
ATOM 1891 N N . ARG A 1 236 ? 17.647 42.751 -15.436 1.00 56.03 236 ARG A N 1
ATOM 1892 C CA . ARG A 1 236 ? 17.263 44.070 -14.896 1.00 56.03 236 ARG A CA 1
ATOM 1893 C C . ARG A 1 236 ? 16.937 44.055 -13.403 1.00 56.03 236 ARG A C 1
ATOM 1895 O O . ARG A 1 236 ? 16.974 45.119 -12.789 1.00 56.03 236 ARG A O 1
ATOM 1902 N N . HIS A 1 237 ? 16.590 42.905 -12.828 1.00 53.12 237 HIS A N 1
ATOM 1903 C CA . HIS A 1 237 ? 16.371 42.777 -11.384 1.00 53.12 237 HIS A CA 1
ATOM 1904 C C . HIS A 1 237 ? 17.679 42.553 -10.608 1.00 53.12 237 HIS A C 1
ATOM 1906 O O . HIS A 1 237 ? 17.787 43.035 -9.486 1.00 53.12 237 HIS A O 1
ATOM 1912 N N . ASP A 1 238 ? 18.706 41.964 -11.227 1.00 48.03 238 ASP A N 1
ATOM 1913 C CA . ASP A 1 238 ? 20.004 41.736 -10.571 1.00 48.03 238 ASP A CA 1
ATOM 1914 C C . ASP A 1 238 ? 20.880 43.008 -10.452 1.00 48.03 238 ASP A C 1
ATOM 1916 O O . ASP A 1 238 ? 21.748 43.085 -9.582 1.00 48.03 238 ASP A O 1
ATOM 1920 N N . GLU A 1 239 ? 20.657 44.044 -11.275 1.00 48.53 239 GLU A N 1
ATOM 1921 C CA . GLU A 1 239 ? 21.411 45.314 -11.195 1.00 48.53 239 GLU A CA 1
ATOM 1922 C C . GLU A 1 239 ? 20.894 46.294 -10.121 1.00 48.53 239 GLU A C 1
ATOM 1924 O O . GLU A 1 239 ? 21.576 47.270 -9.805 1.00 48.53 239 GLU A O 1
ATOM 1929 N N . GLN A 1 240 ? 19.711 46.058 -9.539 1.00 49.91 240 GLN A N 1
ATOM 1930 C CA . GLN A 1 240 ? 19.13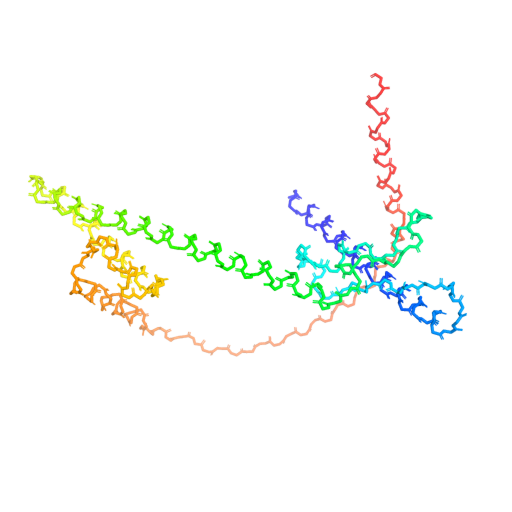4 46.932 -8.502 1.00 49.91 240 GLN A CA 1
ATOM 1931 C C . GLN A 1 240 ? 19.476 46.515 -7.066 1.00 49.91 240 GLN A C 1
ATOM 1933 O O . GLN A 1 240 ? 19.303 47.326 -6.158 1.00 49.91 240 GLN A O 1
ATOM 1938 N N . ASP A 1 241 ? 20.041 45.321 -6.875 1.00 50.66 241 ASP A N 1
ATOM 1939 C CA . ASP A 1 241 ? 20.372 44.769 -5.554 1.00 50.66 241 ASP A CA 1
ATOM 1940 C C . ASP A 1 241 ? 21.867 44.868 -5.194 1.00 50.66 241 ASP A C 1
ATOM 1942 O O . ASP A 1 241 ? 22.313 44.297 -4.198 1.00 50.66 241 ASP A O 1
ATOM 1946 N N . ASN A 1 242 ? 22.660 45.614 -5.972 1.00 46.38 242 ASN A N 1
ATOM 1947 C CA . ASN A 1 242 ? 24.099 45.747 -5.746 1.00 46.38 242 ASN A CA 1
ATOM 1948 C C . ASN A 1 242 ? 24.556 47.213 -5.637 1.00 46.38 242 ASN A C 1
ATOM 1950 O O . ASN A 1 242 ? 25.401 47.647 -6.414 1.00 46.38 242 ASN A O 1
ATOM 1954 N N . TYR A 1 243 ? 24.003 47.960 -4.671 1.00 40.47 243 TYR A N 1
ATOM 1955 C CA . TYR A 1 243 ? 24.640 49.114 -4.005 1.00 40.47 243 TYR A CA 1
ATOM 1956 C C . TYR A 1 243 ? 24.040 49.383 -2.621 1.00 40.47 243 TYR A C 1
ATOM 1958 O O . TYR A 1 243 ? 22.796 49.394 -2.501 1.00 40.47 243 TYR A O 1
#

Secondary structure (DSSP, 8-state):
-HHHHHHHHHHHHHHHHHHHHHHHHHHHHHHHHHHHTT-SPTT--PPPPPPSSSTTS--TT-GGG---S----TT--SPPPHHHH-HHHHHHHHHHHHHHHHHHHHHHHHHHHHHHHHHHHHHHHHHHHHHHH---HHHHHHHHHHHHHHHHHHHHHTTTS---HHHHHHTSPPPSS-HHHHHHHHHHHHHHHHHS--------------------------HHHHHHHHHHHHHHHHTSS--

pLDDT: mean 75.88, std 17.56, range [33.78, 96.62]

Foldseek 3Di:
DVVVVVVVVVVVVVVVVLVVLVVLQVVLVVQVVCVVVVNDDPPDDRQDRAPSPCPVVDDPPGSVPQPPPPPPDPPDPDDDDCCNPPPVNVVVVVVVVVVVVVVVVVVVLLVVVLVVQVVLAVLLVVLVVCLVVDPDPVVNVVSVVVLLVSLLVVLVVVVVRDCPDDPSVVVGPDGDDPPVSSVVSVVVVVVVVVVPPDDDDDDDDDDDDDDDDDDDDDDDPPVVVVVVVVVVVVVVVVVVPDD

Organism: NCBI:txid1033008

Sequence (243 aa):
KLHAHTESAVKRRELTITKIAAEYNKLCGQLAKLIKDGKAPAGSTVPLPIPPKGLWQLEVDDVIFLDVGLDDVDDNEGEPPPWLCNEQVQVGIKGMLQLDRCDEEDMRLWRETMALWVWFGEEWQLSREVIERAESAVDKYHLQLHQDKLVHLCATWDKHLPDFGPKKKALLPAWGPSQRLLSQCRTEAHVAARGEDRHYGVDNDEDEEDEYDEGSSGEEEDFETLDAMERADIYRHDEQDNY

Radius of gyration: 32.73 Å; chains: 1; bounding box: 78×70×78 Å